Protein AF-A0A3L8AW48-F1 (afdb_monomer_lite)

Secondary structure (DSSP, 8-state):
-HHHHHHHHHHHHHHHHHHHHHHHHHHHHHHHHHHHHH-HHHHHTHHHHHHHHHHHHHHHHHHHHHHHHTTSS-HHHHHHHHHHHHHHHHHHHHHHHTT-SSTT-HHHHHHHHHHHHHH-TTS--HHHHHHHHHHHHHHTTSTT-HHHHHTTTTS--SHHHHHHHH-HHHHHHHTHHHHHHHHHHHHHTTSS-HHHHHHHHHHHHHTTTTHHHHTTS--

Sequence (219 aa):
MTEIRNDQSKEQDFNRLRAKDRQIQSDLMAVSEKVRARHPFLIKHRDAVGMTIFLVSLAGMALNGWLWLEGIIPAWVVIVLSAFWTSLLHELEHDLIHYMYFRKQPVWHNLMMAGVYIARPLTQNPWVRRHLHLHHHKVSGTETDLEERAITNGEKWDWRRFLMVGDSMFAFYLRAGKYFKEPRKLLAQGKVNRNDLKNLRIIAALSFFPLGTTIYAKR

Structure (mmCIF, N/CA/C/O backbone):
data_AF-A0A3L8AW48-F1
#
_entry.id   AF-A0A3L8AW48-F1
#
loop_
_atom_site.group_PDB
_atom_site.id
_atom_site.type_symbol
_atom_site.label_atom_id
_atom_site.label_alt_id
_atom_site.label_comp_id
_atom_site.label_asym_id
_atom_site.label_entity_id
_atom_site.label_seq_id
_atom_site.pdbx_PDB_ins_code
_atom_site.Cartn_x
_atom_site.Cartn_y
_atom_site.Cartn_z
_atom_site.occupancy
_atom_site.B_iso_or_equiv
_atom_site.auth_seq_id
_atom_site.auth_comp_id
_atom_site.auth_asym_id
_atom_site.auth_atom_id
_atom_site.pdbx_PDB_model_num
ATOM 1 N N . MET A 1 1 ? 36.805 -12.722 -33.052 1.00 56.19 1 MET A N 1
ATOM 2 C CA . MET A 1 1 ? 35.680 -13.443 -33.700 1.00 56.19 1 MET A CA 1
ATOM 3 C C . MET A 1 1 ? 34.782 -14.161 -32.683 1.00 56.19 1 MET A C 1
ATOM 5 O O . MET A 1 1 ? 33.572 -14.144 -32.850 1.00 56.19 1 MET A O 1
ATOM 9 N N . THR A 1 2 ? 35.335 -14.719 -31.598 1.00 61.34 2 THR A N 1
ATOM 10 C CA . THR A 1 2 ? 34.582 -15.395 -30.518 1.00 61.34 2 THR A CA 1
ATOM 11 C C . THR A 1 2 ? 33.755 -14.447 -29.632 1.00 61.34 2 THR A C 1
ATOM 13 O O . THR A 1 2 ? 32.627 -14.784 -29.290 1.00 61.34 2 THR A O 1
ATOM 16 N N . GLU A 1 3 ? 34.255 -13.246 -29.310 1.00 60.91 3 GLU A N 1
ATOM 17 C CA . GLU A 1 3 ? 33.514 -12.255 -28.498 1.00 60.91 3 GLU A CA 1
ATOM 18 C C . GLU A 1 3 ? 32.284 -11.682 -29.213 1.00 60.91 3 GLU A C 1
ATOM 20 O O . GLU A 1 3 ? 31.210 -11.636 -28.626 1.00 60.91 3 GLU A O 1
ATOM 25 N N . ILE A 1 4 ? 32.401 -11.344 -30.502 1.00 63.28 4 ILE A N 1
ATOM 26 C CA . ILE A 1 4 ? 31.284 -10.823 -31.314 1.00 63.28 4 ILE A CA 1
ATOM 27 C C . ILE A 1 4 ? 30.160 -11.865 -31.431 1.00 63.28 4 ILE A C 1
ATOM 29 O O . ILE A 1 4 ? 28.982 -11.535 -31.327 1.00 63.28 4 ILE A O 1
ATOM 33 N N . ARG A 1 5 ? 30.514 -13.149 -31.582 1.00 61.31 5 ARG A N 1
ATOM 34 C CA . ARG A 1 5 ? 29.542 -14.254 -31.644 1.00 61.31 5 ARG A CA 1
ATOM 35 C C . ARG A 1 5 ? 28.847 -14.496 -30.295 1.00 61.31 5 ARG A C 1
ATOM 37 O O . ARG A 1 5 ? 27.683 -14.882 -30.271 1.00 61.31 5 ARG A O 1
ATOM 44 N N . ASN A 1 6 ? 29.546 -14.254 -29.185 1.00 67.81 6 ASN A N 1
ATOM 45 C CA . ASN A 1 6 ? 29.001 -14.347 -27.828 1.00 67.81 6 ASN A CA 1
ATOM 46 C C . ASN A 1 6 ? 28.031 -13.189 -27.528 1.00 67.81 6 ASN A C 1
ATOM 48 O O . ASN A 1 6 ? 26.983 -13.404 -26.927 1.00 67.81 6 ASN A O 1
ATOM 52 N N . ASP A 1 7 ? 28.342 -11.980 -27.997 1.00 70.44 7 ASP A N 1
ATOM 53 C CA . ASP A 1 7 ? 27.488 -10.801 -27.813 1.00 70.44 7 ASP A CA 1
ATOM 54 C C . ASP A 1 7 ? 26.187 -10.902 -28.629 1.00 70.44 7 ASP A C 1
ATOM 56 O O . ASP A 1 7 ? 25.092 -10.744 -28.091 1.00 70.44 7 ASP A O 1
ATOM 60 N N . GLN A 1 8 ? 26.285 -11.341 -29.889 1.00 73.69 8 GLN A N 1
ATOM 61 C CA . GLN A 1 8 ? 25.116 -11.616 -30.733 1.00 73.69 8 GLN A CA 1
ATOM 62 C C . GLN A 1 8 ? 24.215 -12.722 -30.160 1.00 73.69 8 GLN A C 1
ATOM 64 O O . GLN A 1 8 ? 22.992 -12.614 -30.224 1.00 73.69 8 GLN A O 1
ATOM 69 N N . SER A 1 9 ? 24.795 -13.770 -29.559 1.00 80.25 9 SER A N 1
ATOM 70 C CA . SER A 1 9 ? 24.026 -14.828 -28.886 1.00 80.25 9 SER A CA 1
ATOM 71 C C . SER A 1 9 ? 23.265 -14.294 -27.668 1.00 80.25 9 SER A C 1
ATOM 73 O O . SER A 1 9 ? 22.091 -14.613 -27.490 1.00 80.25 9 SER A O 1
ATOM 75 N N . LYS A 1 10 ? 23.905 -13.453 -26.844 1.00 85.12 10 LYS A N 1
ATOM 76 C CA . LYS A 1 10 ? 23.271 -12.839 -25.665 1.00 85.12 10 LYS A CA 1
ATOM 77 C C . LYS A 1 10 ? 22.153 -11.876 -26.049 1.00 85.12 10 LYS A C 1
ATOM 79 O O . LYS A 1 10 ? 21.107 -11.868 -25.403 1.00 85.12 10 LYS A O 1
ATOM 84 N N . GLU A 1 11 ? 22.349 -11.087 -27.101 1.00 87.69 11 GLU A N 1
ATOM 85 C CA . GLU A 1 11 ? 21.328 -10.174 -27.612 1.00 87.69 11 GLU A CA 1
ATOM 86 C C . GLU A 1 11 ? 20.105 -10.935 -28.148 1.00 87.69 11 GLU A C 1
ATOM 88 O O . GLU A 1 11 ? 18.959 -10.583 -27.849 1.00 87.69 11 GLU A O 1
ATOM 93 N N . GLN A 1 12 ? 20.332 -12.023 -28.889 1.00 88.56 12 GLN A N 1
ATOM 94 C CA . GLN A 1 12 ? 19.266 -12.900 -29.374 1.00 88.56 12 GLN A CA 1
ATOM 95 C C . GLN A 1 12 ? 18.488 -13.543 -28.221 1.00 88.56 12 GLN A C 1
ATOM 97 O O . GLN A 1 12 ? 17.254 -13.517 -28.223 1.00 88.56 12 GLN A O 1
ATOM 102 N N . ASP A 1 13 ? 19.187 -14.057 -27.206 1.00 91.12 13 ASP A N 1
ATOM 103 C CA . ASP A 1 13 ? 18.561 -14.621 -26.009 1.00 91.12 13 ASP A CA 1
ATOM 104 C C . ASP A 1 13 ? 17.735 -13.575 -25.246 1.00 91.12 13 ASP A C 1
ATOM 106 O O . ASP A 1 13 ? 16.591 -13.844 -24.869 1.00 91.12 13 ASP A O 1
ATOM 110 N N . PHE A 1 14 ? 18.263 -12.361 -25.068 1.00 88.62 14 PHE A N 1
ATOM 111 C CA . PHE A 1 14 ? 17.550 -11.257 -24.424 1.00 88.62 14 PHE A CA 1
ATOM 112 C C . PHE A 1 14 ? 16.276 -10.866 -25.184 1.00 88.62 14 PHE A C 1
ATOM 114 O O . PHE A 1 14 ? 15.208 -10.699 -24.589 1.00 88.62 14 PHE A O 1
ATOM 121 N N . ASN A 1 15 ? 16.357 -10.757 -26.511 1.00 92.44 15 ASN A N 1
ATOM 122 C CA . ASN A 1 15 ? 15.202 -10.436 -27.344 1.00 92.44 15 ASN A CA 1
ATOM 123 C C . ASN A 1 15 ? 14.150 -11.553 -27.320 1.00 92.44 15 ASN A C 1
ATOM 125 O O . ASN A 1 15 ? 12.954 -11.254 -27.253 1.00 92.44 15 ASN A O 1
ATOM 129 N N . ARG A 1 16 ? 14.574 -12.825 -27.287 1.00 94.31 16 ARG A N 1
ATOM 130 C CA . ARG A 1 16 ? 13.679 -13.978 -27.106 1.00 94.31 16 ARG A CA 1
ATOM 131 C C . ARG A 1 16 ? 12.950 -13.920 -25.763 1.00 94.31 16 ARG A C 1
ATOM 133 O O . ARG A 1 16 ? 11.735 -14.106 -25.732 1.00 94.31 16 ARG A O 1
ATOM 140 N N . LEU A 1 17 ? 13.661 -13.640 -24.669 1.00 92.62 17 LEU A N 1
ATOM 141 C CA . LEU A 1 17 ? 13.060 -13.501 -23.336 1.00 92.62 17 LEU A CA 1
ATOM 142 C C . LEU A 1 17 ? 12.048 -12.348 -23.299 1.00 92.62 17 LEU A C 1
ATOM 144 O O . LEU A 1 17 ? 10.903 -12.563 -22.916 1.00 92.62 17 LEU A O 1
ATOM 148 N N . ARG A 1 18 ? 12.399 -11.167 -23.827 1.00 90.56 18 ARG A N 1
ATOM 149 C CA . ARG A 1 18 ? 11.455 -10.038 -23.926 1.00 90.56 18 ARG A CA 1
ATOM 150 C C . ARG A 1 18 ? 10.232 -10.334 -24.792 1.00 90.56 18 ARG A C 1
ATOM 152 O O . ARG A 1 18 ? 9.155 -9.795 -24.542 1.00 90.56 18 ARG A O 1
ATOM 159 N N . ALA A 1 19 ? 10.380 -11.117 -25.858 1.00 93.38 19 ALA A N 1
ATOM 160 C CA . ALA A 1 19 ? 9.241 -11.540 -26.671 1.00 93.38 19 ALA A CA 1
ATOM 161 C C . ALA A 1 19 ? 8.311 -12.462 -25.870 1.00 93.38 19 ALA A C 1
ATOM 163 O O . ALA A 1 19 ? 7.098 -12.256 -25.876 1.00 93.38 19 ALA A O 1
ATOM 164 N N . LYS A 1 20 ? 8.883 -13.412 -25.122 1.00 94.88 20 LYS A N 1
ATOM 165 C CA . LYS A 1 20 ? 8.135 -14.300 -24.229 1.00 94.88 20 LYS A CA 1
ATOM 166 C C . LYS A 1 20 ? 7.396 -13.526 -23.132 1.00 94.88 20 LYS A C 1
ATOM 168 O O . LYS A 1 20 ? 6.211 -13.769 -22.934 1.00 94.88 20 LYS A O 1
ATOM 173 N N . ASP A 1 21 ? 8.047 -12.566 -22.480 1.00 91.81 21 ASP A N 1
ATOM 174 C CA . ASP A 1 21 ? 7.417 -11.745 -21.438 1.00 91.81 21 ASP A CA 1
ATOM 175 C C . ASP A 1 21 ? 6.225 -10.951 -21.983 1.00 91.81 21 ASP A C 1
ATOM 177 O O . ASP A 1 21 ? 5.160 -10.918 -21.369 1.00 91.81 21 ASP A O 1
ATOM 181 N N . ARG A 1 22 ? 6.368 -10.360 -23.177 1.00 92.50 22 ARG A N 1
ATOM 182 C CA . ARG A 1 22 ? 5.267 -9.653 -23.850 1.00 92.50 22 ARG A CA 1
ATOM 183 C C . ARG A 1 22 ? 4.100 -10.578 -24.179 1.00 92.50 22 ARG A C 1
ATOM 185 O O . ARG A 1 22 ? 2.953 -10.174 -24.003 1.00 92.50 22 ARG A O 1
ATOM 192 N N . GLN A 1 23 ? 4.384 -11.804 -24.616 1.00 95.69 23 GLN A N 1
ATOM 193 C CA . GLN A 1 23 ? 3.342 -12.798 -24.860 1.00 95.69 23 GLN A CA 1
ATOM 194 C C . GLN A 1 23 ? 2.583 -13.123 -23.567 1.00 95.69 23 GLN A C 1
ATOM 196 O O . GLN A 1 23 ? 1.360 -13.032 -23.545 1.00 95.69 23 GLN A O 1
ATOM 201 N N . ILE A 1 24 ? 3.301 -13.393 -22.472 1.00 94.62 24 ILE A N 1
ATOM 202 C CA . ILE A 1 24 ? 2.699 -13.678 -21.159 1.00 94.62 24 ILE A CA 1
ATOM 203 C C . ILE A 1 24 ? 1.827 -12.509 -20.689 1.00 94.62 24 ILE A C 1
ATOM 205 O O . ILE A 1 24 ? 0.701 -12.721 -20.241 1.00 94.62 24 ILE A O 1
ATOM 209 N N . GLN A 1 25 ? 2.313 -11.270 -20.810 1.00 92.31 25 GLN A N 1
ATOM 210 C CA . GLN A 1 25 ? 1.531 -10.081 -20.464 1.00 92.31 25 GLN A CA 1
ATOM 211 C C . GLN A 1 25 ? 0.256 -9.974 -21.306 1.00 92.31 25 GLN A C 1
ATOM 213 O O . GLN A 1 25 ? -0.808 -9.677 -20.763 1.00 92.31 25 GLN A O 1
ATOM 218 N N . SER A 1 26 ? 0.341 -10.236 -22.614 1.00 95.75 26 SER A N 1
ATOM 219 C CA . SER A 1 26 ? -0.829 -10.209 -23.496 1.00 95.75 26 SER A CA 1
ATOM 220 C C . SER A 1 26 ? -1.853 -11.275 -23.116 1.00 95.75 26 SER A C 1
ATOM 222 O O . SER A 1 26 ? -3.049 -10.988 -23.050 1.00 95.75 26 SER A O 1
ATOM 224 N N . ASP A 1 27 ? -1.394 -12.493 -22.833 1.00 96.50 27 ASP A N 1
ATOM 225 C CA . ASP A 1 27 ? -2.266 -13.602 -22.449 1.00 96.50 27 ASP A CA 1
ATOM 226 C C . ASP A 1 27 ? -2.951 -13.312 -21.109 1.00 96.50 27 ASP A C 1
ATOM 228 O O . ASP A 1 27 ? -4.161 -13.507 -20.962 1.00 96.50 27 ASP A O 1
ATOM 232 N N . LEU A 1 28 ? -2.206 -12.754 -20.149 1.00 94.94 28 LEU A N 1
ATOM 233 C CA . LEU A 1 28 ? -2.738 -12.344 -18.853 1.00 94.94 28 LEU A CA 1
ATOM 234 C C . LEU A 1 28 ? -3.802 -11.248 -18.997 1.00 94.94 28 LEU A C 1
ATOM 236 O O . LEU A 1 28 ? -4.855 -11.325 -18.361 1.00 94.94 28 LEU A O 1
ATOM 240 N N . MET A 1 29 ? -3.570 -10.256 -19.861 1.00 95.00 29 MET A N 1
ATOM 241 C CA . MET A 1 29 ? -4.559 -9.216 -20.151 1.00 95.00 29 MET A CA 1
ATOM 242 C C . MET A 1 29 ? -5.813 -9.799 -20.802 1.00 95.00 29 MET A C 1
ATOM 244 O O . MET A 1 29 ? -6.920 -9.451 -20.396 1.00 95.00 29 MET A O 1
ATOM 248 N N . ALA A 1 30 ? -5.671 -10.740 -21.739 1.00 96.62 30 ALA A N 1
ATOM 249 C CA . ALA A 1 30 ? -6.813 -11.404 -22.362 1.00 96.62 30 ALA A CA 1
ATOM 250 C C . ALA A 1 30 ? -7.651 -12.197 -21.343 1.00 96.62 30 ALA A C 1
ATOM 252 O O . ALA A 1 30 ? -8.883 -12.169 -21.391 1.00 96.62 30 ALA A O 1
ATOM 253 N N . VAL A 1 31 ? -7.008 -12.886 -20.393 1.00 96.25 31 VAL A N 1
ATOM 254 C CA . VAL A 1 31 ? -7.704 -13.558 -19.283 1.00 96.25 31 VAL A CA 1
ATOM 255 C C . VAL A 1 31 ? -8.388 -12.538 -18.373 1.00 96.25 31 VAL A C 1
ATOM 257 O O . VAL A 1 31 ? -9.555 -12.720 -18.025 1.00 96.25 31 VAL A O 1
ATOM 260 N N . SER A 1 32 ? -7.704 -11.444 -18.033 1.00 93.75 32 SER A N 1
ATOM 261 C CA . SER A 1 32 ? -8.260 -10.368 -17.212 1.00 93.75 32 SER A CA 1
ATOM 262 C C . SER A 1 32 ? -9.525 -9.776 -17.841 1.00 93.75 32 SER A C 1
ATOM 264 O O . SER A 1 32 ? -10.557 -9.693 -17.178 1.00 93.75 32 SER A O 1
ATOM 266 N N . GLU A 1 33 ? -9.498 -9.463 -19.138 1.00 94.94 33 GLU A N 1
ATOM 267 C CA . GLU A 1 33 ? -10.663 -8.951 -19.868 1.00 94.94 33 GLU A CA 1
ATOM 268 C C . GLU A 1 33 ? -11.820 -9.955 -19.905 1.00 94.94 33 GLU A C 1
ATOM 270 O O . GLU A 1 33 ? -12.970 -9.576 -19.687 1.00 94.94 33 GLU A O 1
ATOM 275 N N . LYS A 1 34 ? -11.539 -11.255 -20.077 1.00 96.44 34 LYS A N 1
ATOM 276 C CA . LYS A 1 34 ? -12.575 -12.300 -19.993 1.00 96.44 34 LYS A CA 1
ATOM 277 C C . LYS A 1 34 ? -13.255 -12.327 -18.623 1.00 96.44 34 LYS A C 1
ATOM 279 O O . LYS A 1 34 ? -14.471 -12.492 -18.556 1.00 96.44 34 LYS A O 1
ATOM 284 N N . VAL A 1 35 ? -12.499 -12.165 -17.536 1.00 95.62 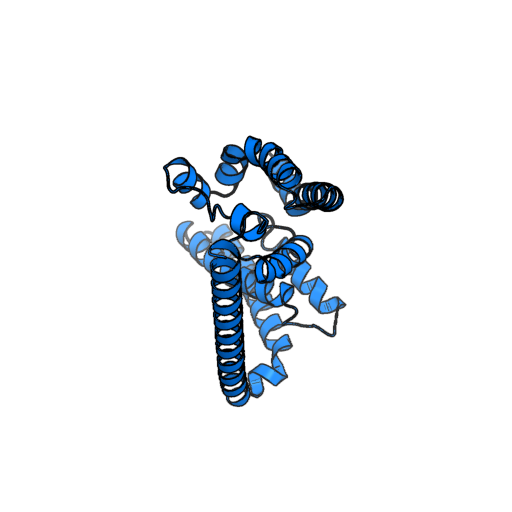35 VAL A N 1
ATOM 285 C CA . VAL A 1 35 ? -13.065 -12.094 -16.178 1.00 95.62 35 VAL A CA 1
ATOM 286 C C . VAL A 1 35 ? -13.898 -10.822 -16.012 1.00 95.62 35 VAL A C 1
ATOM 288 O O . VAL A 1 35 ? -15.034 -10.895 -15.549 1.00 95.62 35 VAL A O 1
ATOM 291 N N . ARG A 1 36 ? -13.392 -9.665 -16.455 1.00 94.19 36 ARG A N 1
ATOM 292 C CA . ARG A 1 36 ? -14.129 -8.389 -16.397 1.00 94.19 36 ARG A CA 1
ATOM 293 C C . ARG A 1 36 ? -15.448 -8.454 -17.167 1.00 94.19 36 ARG A C 1
ATOM 295 O O . ARG A 1 36 ? -16.469 -8.000 -16.655 1.00 94.19 36 ARG A O 1
ATOM 302 N N . ALA A 1 37 ? -15.449 -9.084 -18.341 1.00 95.62 37 ALA A N 1
ATOM 303 C CA . ALA A 1 37 ? -16.642 -9.276 -19.161 1.00 95.62 37 ALA A CA 1
ATOM 304 C C . ALA A 1 37 ? -17.715 -10.144 -18.477 1.00 95.62 37 ALA A C 1
ATOM 306 O O . ALA A 1 37 ? -18.904 -9.927 -18.698 1.00 95.62 37 ALA A O 1
ATOM 307 N N . ARG A 1 38 ? -17.321 -11.093 -17.614 1.00 97.00 38 ARG A N 1
ATOM 308 C CA . ARG A 1 38 ? -18.256 -11.920 -16.826 1.00 97.00 38 ARG A CA 1
ATOM 309 C C . ARG A 1 38 ? -18.876 -11.179 -15.640 1.00 97.00 38 ARG A C 1
ATOM 311 O O . ARG A 1 38 ? -19.913 -11.606 -15.143 1.00 97.00 38 ARG A O 1
ATOM 318 N N . HIS A 1 39 ? -18.277 -10.073 -15.197 1.00 95.69 39 HIS A N 1
ATOM 319 C CA . HIS A 1 39 ? -18.734 -9.306 -14.034 1.00 95.69 39 HIS A CA 1
ATOM 320 C C . HIS A 1 39 ? -19.010 -7.829 -14.374 1.00 95.69 39 HIS A C 1
ATOM 322 O O . HIS A 1 39 ? -18.458 -6.931 -13.730 1.00 95.69 39 HIS A O 1
ATOM 328 N N . PRO A 1 40 ? -19.899 -7.533 -15.345 1.00 94.69 40 PRO A N 1
ATOM 329 C CA . PRO A 1 40 ? -20.135 -6.167 -15.816 1.00 94.69 40 PRO A CA 1
ATOM 330 C C . PRO A 1 40 ? -20.648 -5.235 -14.710 1.00 94.69 40 PRO A C 1
ATOM 332 O O . PRO A 1 40 ? -20.325 -4.048 -14.705 1.00 94.69 40 PRO A O 1
ATOM 335 N N . PHE A 1 41 ? -21.392 -5.772 -13.736 1.00 95.69 41 PHE A N 1
ATOM 336 C CA . PHE A 1 41 ? -21.840 -5.028 -12.559 1.00 95.69 41 PHE A CA 1
ATOM 337 C C . PHE A 1 41 ? -20.662 -4.464 -11.747 1.00 95.69 41 PHE A C 1
ATOM 339 O O . PHE A 1 41 ? -20.643 -3.270 -11.452 1.00 95.69 41 PHE A O 1
ATOM 346 N N . LEU A 1 42 ? -19.651 -5.289 -11.447 1.00 92.88 42 LEU A N 1
ATOM 347 C CA . LEU A 1 42 ? -18.476 -4.863 -10.678 1.00 92.88 42 LEU A CA 1
ATOM 348 C C . LEU A 1 42 ? -17.665 -3.807 -11.429 1.00 92.88 42 LEU A C 1
ATOM 350 O O . LEU A 1 42 ? -17.186 -2.855 -10.824 1.00 92.88 42 LEU A O 1
ATOM 354 N N . ILE A 1 43 ? -17.547 -3.934 -12.753 1.00 93.06 43 ILE A N 1
ATOM 355 C CA . ILE A 1 43 ? -16.828 -2.953 -13.575 1.00 93.06 43 ILE A CA 1
ATOM 356 C C . ILE A 1 43 ? -17.573 -1.620 -13.622 1.00 93.06 43 ILE A C 1
ATOM 358 O O . ILE A 1 43 ? -16.956 -0.566 -13.469 1.00 93.06 43 ILE A O 1
ATOM 362 N N . LYS A 1 44 ? -18.901 -1.659 -13.778 1.00 94.25 44 LYS A N 1
ATOM 363 C CA . LYS A 1 44 ? -19.748 -0.462 -13.804 1.00 94.25 44 LYS A CA 1
ATOM 364 C C . LYS A 1 44 ? -19.756 0.275 -12.462 1.00 94.25 44 LYS A C 1
ATOM 366 O O . LYS A 1 44 ? -19.754 1.502 -12.448 1.00 94.25 44 LYS A O 1
ATOM 371 N N . HIS A 1 45 ? -19.754 -0.459 -11.351 1.00 95.44 45 HIS A N 1
ATOM 372 C CA . HIS A 1 45 ? -19.873 0.093 -9.998 1.00 95.44 45 HIS A CA 1
ATOM 373 C C . HIS A 1 45 ? -18.566 0.043 -9.196 1.00 95.44 45 HIS A C 1
ATOM 375 O O . HIS A 1 45 ? -18.597 0.147 -7.973 1.00 95.44 45 HIS A O 1
ATOM 381 N N . ARG A 1 46 ? -17.414 -0.073 -9.867 1.00 94.44 46 ARG A N 1
ATOM 382 C CA . ARG A 1 46 ? -16.098 -0.251 -9.234 1.00 94.44 46 ARG A CA 1
ATOM 383 C C . ARG A 1 46 ? -15.811 0.774 -8.135 1.00 94.44 46 ARG A C 1
ATOM 385 O O . ARG A 1 46 ? -15.443 0.395 -7.031 1.00 94.44 46 ARG A O 1
ATOM 392 N N . ASP A 1 47 ? -16.033 2.056 -8.416 1.00 96.44 47 ASP A N 1
ATOM 393 C CA . ASP A 1 47 ? -15.801 3.143 -7.453 1.00 96.44 47 ASP A CA 1
ATOM 394 C C . ASP A 1 47 ? -16.732 3.047 -6.232 1.00 96.44 47 ASP A C 1
ATOM 396 O O . ASP A 1 47 ? -16.300 3.264 -5.101 1.00 96.44 47 ASP A O 1
ATOM 400 N N . ALA A 1 48 ? -17.992 2.649 -6.436 1.00 96.19 48 ALA A N 1
ATOM 401 C CA . ALA A 1 48 ? -18.950 2.453 -5.349 1.00 96.19 48 ALA A CA 1
ATOM 402 C C . ALA A 1 48 ? -18.588 1.240 -4.477 1.00 96.19 48 ALA A C 1
ATOM 404 O O . ALA A 1 48 ? -18.696 1.314 -3.254 1.00 96.19 48 ALA A O 1
ATOM 405 N N . VAL A 1 49 ? -18.113 0.148 -5.084 1.00 95.94 49 VAL A N 1
ATOM 406 C CA . VAL A 1 49 ? -17.619 -1.030 -4.352 1.00 95.94 49 VAL A CA 1
ATOM 407 C C . VAL A 1 49 ? -16.396 -0.654 -3.513 1.00 95.94 49 VAL A C 1
ATOM 409 O O . VAL A 1 49 ? -16.384 -0.928 -2.315 1.00 95.94 49 VAL A O 1
ATOM 412 N N . GLY A 1 50 ? -15.419 0.048 -4.099 1.00 96.19 50 GLY A N 1
ATOM 413 C CA . GLY A 1 50 ? -14.236 0.525 -3.378 1.00 96.19 50 GLY A CA 1
ATOM 414 C C . GLY A 1 50 ? -14.588 1.446 -2.205 1.00 96.19 50 GLY A C 1
ATOM 415 O O . GLY A 1 50 ? -14.086 1.259 -1.099 1.00 96.19 50 GLY A O 1
ATOM 416 N N . MET A 1 51 ? -15.511 2.394 -2.407 1.00 97.75 51 MET A N 1
ATOM 417 C CA . MET A 1 51 ? -16.005 3.267 -1.333 1.00 97.75 51 MET A CA 1
ATOM 418 C C . MET A 1 51 ? -16.760 2.487 -0.246 1.00 97.75 51 MET A C 1
ATOM 420 O O . MET A 1 51 ? -16.628 2.789 0.937 1.00 97.75 51 MET A O 1
ATOM 424 N N . THR A 1 52 ? -17.525 1.462 -0.618 1.00 97.69 52 THR A N 1
ATOM 425 C CA . THR A 1 52 ? -18.247 0.625 0.351 1.00 97.69 52 THR A CA 1
ATOM 426 C C . THR A 1 52 ? -17.270 -0.150 1.230 1.00 97.69 52 THR A C 1
ATOM 428 O O . THR A 1 52 ? -17.384 -0.095 2.452 1.00 97.69 52 THR A O 1
ATOM 431 N N . ILE A 1 53 ? -16.270 -0.811 0.633 1.00 97.69 53 ILE A N 1
ATOM 432 C CA . ILE A 1 53 ? -15.220 -1.530 1.375 1.00 97.69 53 ILE A CA 1
ATOM 433 C C . ILE A 1 53 ? -14.487 -0.570 2.314 1.00 97.69 53 ILE A C 1
ATOM 435 O O . ILE A 1 53 ? -14.261 -0.902 3.477 1.00 97.69 53 ILE A O 1
ATOM 439 N N . PHE A 1 54 ? -14.167 0.633 1.836 1.00 98.19 54 PHE A N 1
ATOM 440 C CA . PHE A 1 54 ? -13.534 1.679 2.631 1.00 98.19 54 PHE A CA 1
ATOM 441 C C . PHE A 1 54 ? -14.358 2.059 3.868 1.00 98.19 54 PHE A C 1
ATOM 443 O O . PHE A 1 54 ? -13.865 1.956 4.990 1.00 98.19 54 PHE A O 1
ATOM 450 N N . LEU A 1 55 ? -15.620 2.454 3.678 1.00 98.31 55 LEU A N 1
ATOM 451 C CA . LEU A 1 55 ? -16.489 2.906 4.767 1.00 98.31 55 LEU A CA 1
ATOM 452 C C . LEU A 1 55 ? -16.795 1.785 5.764 1.00 98.31 55 LEU A C 1
ATOM 454 O O . LEU A 1 55 ? -16.731 2.013 6.970 1.00 98.31 55 LEU A O 1
ATOM 458 N N . VAL A 1 56 ? -17.072 0.573 5.274 1.00 98.38 56 VAL A N 1
ATOM 459 C CA . VAL A 1 56 ? -17.299 -0.602 6.128 1.00 98.38 56 VAL A CA 1
ATOM 460 C C . VAL A 1 56 ? -16.048 -0.930 6.936 1.00 98.38 56 VAL A C 1
ATOM 462 O O . VAL A 1 56 ? -16.161 -1.215 8.124 1.00 98.38 56 VAL A O 1
ATOM 465 N N . SER A 1 57 ? -14.858 -0.828 6.339 1.00 98.12 57 SER A N 1
ATOM 466 C CA . SER A 1 57 ? -13.605 -1.081 7.058 1.00 98.12 57 SER A CA 1
ATOM 467 C C . SER A 1 57 ? -13.354 -0.047 8.153 1.00 98.12 57 SER A C 1
ATOM 469 O O . SER A 1 57 ? -12.996 -0.420 9.267 1.00 98.12 57 SER A O 1
ATOM 471 N N . LEU A 1 58 ? -13.597 1.241 7.884 1.00 97.88 58 LEU A N 1
ATOM 472 C CA . LEU A 1 58 ? -13.471 2.291 8.901 1.00 97.88 58 LEU A CA 1
ATOM 473 C C . LEU A 1 58 ? -14.485 2.126 10.037 1.00 97.88 58 LEU A C 1
ATOM 475 O O . LEU A 1 58 ? -14.115 2.216 11.208 1.00 97.88 58 LEU A O 1
ATOM 479 N N . ALA A 1 59 ? -15.748 1.851 9.704 1.00 98.12 59 ALA A N 1
ATOM 480 C CA . ALA A 1 59 ? -16.786 1.586 10.695 1.00 98.12 59 ALA A CA 1
ATOM 481 C C . ALA A 1 59 ? -16.447 0.345 11.532 1.00 98.12 59 ALA A C 1
ATOM 483 O O . ALA A 1 59 ? -16.561 0.374 12.754 1.00 98.12 59 ALA A O 1
ATOM 484 N N . GLY A 1 60 ? -15.958 -0.715 10.884 1.00 97.75 60 GLY A N 1
ATOM 485 C CA . GLY A 1 60 ? -15.492 -1.935 11.528 1.00 97.75 60 GLY A CA 1
ATOM 486 C C . GLY A 1 60 ? -14.335 -1.693 12.496 1.00 97.75 60 GLY A C 1
ATOM 487 O O . GLY A 1 60 ? -14.367 -2.207 13.610 1.00 97.75 60 GLY A O 1
ATOM 488 N N . MET A 1 61 ? -13.352 -0.864 12.127 1.00 96.56 61 MET A N 1
ATOM 489 C CA . MET A 1 61 ? -12.257 -0.471 13.026 1.00 96.56 61 MET A CA 1
ATOM 490 C C . MET A 1 61 ? -12.751 0.330 14.231 1.00 96.56 61 MET A C 1
ATOM 492 O O . MET A 1 61 ? -12.352 0.034 15.357 1.00 96.56 61 MET A O 1
ATOM 496 N N . ALA A 1 62 ? -13.621 1.319 14.010 1.00 97.00 62 ALA A N 1
ATOM 497 C CA . ALA A 1 62 ? -14.171 2.144 15.084 1.00 97.00 62 ALA A CA 1
ATOM 498 C C . ALA A 1 62 ? -15.003 1.304 16.064 1.00 97.00 62 ALA A C 1
ATOM 500 O O . ALA A 1 62 ? -14.799 1.385 17.275 1.00 97.00 62 ALA A O 1
ATOM 501 N N . LEU A 1 63 ? -15.878 0.443 15.535 1.00 98.00 63 LEU A N 1
ATOM 502 C CA . LEU A 1 63 ? -16.675 -0.492 16.322 1.00 98.00 63 LEU A CA 1
ATOM 503 C C . LEU A 1 63 ? -15.780 -1.451 17.112 1.00 98.00 63 LEU A C 1
ATOM 505 O O . LEU A 1 63 ? -15.994 -1.643 18.302 1.00 98.00 63 LEU A O 1
ATOM 509 N N . ASN A 1 64 ? -14.754 -2.019 16.474 1.00 97.50 64 ASN A N 1
ATOM 510 C CA . ASN A 1 64 ? -13.815 -2.931 17.121 1.00 97.50 64 ASN A CA 1
ATOM 511 C C . ASN A 1 64 ? -13.087 -2.270 18.305 1.00 97.50 64 ASN A C 1
ATOM 513 O O . ASN A 1 64 ? -12.984 -2.861 19.377 1.00 97.50 64 ASN A O 1
ATOM 517 N N . GLY A 1 65 ? -12.629 -1.024 18.134 1.00 96.19 65 GLY A N 1
ATOM 518 C CA . GLY A 1 65 ? -12.018 -0.246 19.212 1.00 96.19 65 GLY A CA 1
ATOM 519 C C . GLY A 1 65 ? -12.995 0.053 20.350 1.00 96.19 65 GLY A C 1
ATOM 520 O O . GLY A 1 65 ? -12.649 -0.129 21.514 1.00 96.19 65 GLY A O 1
ATOM 521 N N . TRP A 1 66 ? -14.227 0.449 20.023 1.00 98.06 66 TRP A N 1
ATOM 522 C CA . TRP A 1 66 ? -15.263 0.715 21.022 1.00 98.06 66 TRP A CA 1
ATOM 523 C C . TRP A 1 66 ? -15.632 -0.536 21.831 1.00 98.06 66 TRP A C 1
ATOM 525 O O . TRP A 1 66 ? -15.613 -0.487 23.057 1.00 98.06 66 TRP A O 1
ATOM 535 N N . LEU A 1 67 ? -15.861 -1.680 21.176 1.00 98.19 67 LEU A N 1
ATOM 536 C CA . LEU A 1 67 ? -16.170 -2.947 21.855 1.00 98.19 67 LEU A CA 1
ATOM 537 C C . LEU A 1 67 ? -15.068 -3.379 22.832 1.00 98.19 67 LEU A C 1
ATOM 539 O O . LEU A 1 67 ? -15.359 -3.972 23.870 1.00 98.19 67 LEU A O 1
ATOM 543 N N . TRP A 1 68 ? -13.803 -3.106 22.503 1.00 97.88 68 TRP A N 1
ATOM 544 C CA . TRP A 1 68 ? -12.686 -3.387 23.401 1.00 97.88 68 TRP A CA 1
ATOM 545 C C . TRP A 1 68 ? -12.652 -2.435 24.602 1.00 97.88 68 TRP A C 1
ATOM 547 O O . TRP A 1 68 ? -12.425 -2.889 25.721 1.00 97.88 68 TRP A O 1
ATOM 557 N N . LEU A 1 69 ? -12.920 -1.140 24.393 1.00 97.56 69 LEU A N 1
ATOM 558 C CA . LEU A 1 69 ? -12.982 -0.148 25.474 1.00 97.56 69 LEU A CA 1
ATOM 559 C C . LEU A 1 69 ? -14.115 -0.432 26.471 1.00 97.56 69 LEU A C 1
ATOM 561 O O . LEU A 1 69 ? -13.917 -0.260 27.669 1.00 97.56 69 LEU A O 1
ATOM 565 N N . GLU A 1 70 ? -15.260 -0.925 25.994 1.00 98.06 70 GLU A N 1
ATOM 566 C CA . GLU A 1 70 ? -16.382 -1.371 26.839 1.00 98.06 70 GLU A CA 1
ATOM 567 C C . GLU A 1 70 ? -16.124 -2.731 27.521 1.00 98.06 70 GLU A C 1
ATOM 569 O O . GLU A 1 70 ? -16.966 -3.237 28.260 1.00 98.06 70 GLU A O 1
ATOM 574 N N . GLY A 1 71 ? -14.979 -3.374 27.258 1.00 97.12 71 GLY A N 1
ATOM 575 C CA . GLY A 1 71 ? -14.635 -4.680 27.822 1.00 97.12 71 GLY A CA 1
ATOM 576 C C . GLY A 1 71 ? -15.463 -5.851 27.277 1.00 97.12 71 GLY A C 1
ATOM 577 O O . GLY A 1 71 ? -15.414 -6.942 27.843 1.00 97.12 71 GLY A O 1
ATOM 578 N N . ILE A 1 72 ? -16.205 -5.654 26.180 1.00 98.12 72 ILE A N 1
ATOM 579 C CA . ILE A 1 72 ? -17.070 -6.678 25.569 1.00 98.12 72 ILE A CA 1
ATOM 580 C C . ILE A 1 72 ? -16.231 -7.763 24.885 1.00 98.12 72 ILE A C 1
ATOM 582 O O . ILE A 1 72 ? -16.579 -8.943 24.933 1.00 98.12 72 ILE A O 1
ATOM 586 N N . ILE A 1 73 ? -15.122 -7.374 24.246 1.00 98.06 73 ILE A N 1
ATOM 587 C CA . ILE A 1 73 ? -14.204 -8.305 23.578 1.00 98.06 73 ILE A CA 1
ATOM 588 C C . ILE A 1 73 ? -12.818 -8.306 24.240 1.00 98.06 73 ILE A C 1
ATOM 590 O O . ILE A 1 73 ? -12.308 -7.249 24.618 1.00 98.06 73 ILE A O 1
ATOM 594 N N . PRO A 1 74 ? -12.156 -9.473 24.352 1.00 97.69 74 PRO A N 1
ATOM 595 C CA . PRO A 1 74 ? -10.813 -9.558 24.913 1.00 97.69 74 PRO A CA 1
ATOM 596 C C . PRO A 1 74 ? -9.750 -9.038 23.933 1.00 97.69 74 PRO A C 1
ATOM 598 O O . PRO A 1 74 ? -9.958 -8.970 22.719 1.00 97.69 74 PRO A O 1
ATOM 601 N N . ALA A 1 75 ? -8.558 -8.744 24.462 1.00 96.75 75 ALA A N 1
ATOM 602 C CA . ALA A 1 75 ? -7.446 -8.152 23.712 1.00 96.75 75 ALA A CA 1
ATOM 603 C C . ALA A 1 75 ? -7.059 -8.927 22.432 1.00 96.75 75 ALA A C 1
ATOM 605 O O . ALA A 1 75 ? -6.739 -8.330 21.408 1.00 96.75 75 ALA A O 1
ATOM 606 N N . TRP A 1 76 ? -7.106 -10.261 22.444 1.00 97.25 76 TRP A N 1
ATOM 607 C CA . TRP A 1 76 ? -6.740 -11.047 21.262 1.00 97.25 76 TRP A CA 1
ATOM 608 C C . TRP A 1 76 ? -7.765 -10.914 20.121 1.00 97.25 76 TRP A C 1
ATOM 610 O O . TRP A 1 76 ? -7.373 -10.894 18.955 1.00 97.25 76 TRP A O 1
ATOM 620 N N . VAL A 1 77 ? -9.059 -10.754 20.435 1.00 97.75 77 VAL A N 1
ATOM 621 C CA . VAL A 1 77 ? -10.116 -10.563 19.424 1.00 97.75 77 VAL A CA 1
ATOM 622 C C . VAL A 1 77 ? -9.954 -9.207 18.751 1.00 97.75 77 VAL A C 1
ATOM 624 O O . VAL A 1 77 ? -9.952 -9.137 17.522 1.00 97.75 77 VAL A O 1
ATOM 627 N N . VAL A 1 78 ? -9.749 -8.138 19.533 1.00 97.62 78 VAL A N 1
ATOM 628 C CA . VAL A 1 78 ? -9.559 -6.795 18.963 1.00 97.62 78 VAL A CA 1
ATOM 629 C C . VAL A 1 78 ? -8.321 -6.742 18.068 1.00 97.62 78 VAL A C 1
ATOM 631 O O . VAL A 1 78 ? -8.367 -6.088 17.026 1.00 97.62 78 VAL A O 1
ATOM 634 N N . ILE A 1 79 ? -7.248 -7.472 18.403 1.00 95.75 79 ILE A N 1
ATOM 635 C CA . ILE A 1 79 ? -6.038 -7.570 17.572 1.00 95.75 79 ILE A CA 1
ATOM 636 C C . ILE A 1 79 ? -6.353 -8.242 16.231 1.00 95.75 79 ILE A C 1
ATOM 638 O O . ILE A 1 79 ? -6.040 -7.677 15.183 1.00 95.75 79 ILE A O 1
ATOM 642 N N . VAL A 1 80 ? -7.003 -9.411 16.241 1.00 97.62 80 VAL A N 1
ATOM 643 C CA . VAL A 1 80 ? -7.340 -10.154 15.012 1.00 97.62 80 VAL A CA 1
ATOM 644 C C . VAL A 1 80 ? -8.281 -9.346 14.116 1.00 97.62 80 VAL A C 1
ATOM 646 O O . VAL A 1 80 ? -8.034 -9.221 12.916 1.00 97.62 80 VAL A O 1
ATOM 649 N N . LEU A 1 81 ? -9.322 -8.739 14.689 1.00 97.81 81 LEU A N 1
ATOM 650 C CA . LEU A 1 81 ? -10.258 -7.905 13.935 1.00 97.81 81 LEU A CA 1
ATOM 651 C C . LEU A 1 81 ? -9.585 -6.638 13.394 1.00 97.81 81 LEU A C 1
ATOM 653 O O . LEU A 1 81 ? -9.821 -6.260 12.248 1.00 97.81 81 LEU A O 1
ATOM 657 N N . SER A 1 82 ? -8.689 -6.012 14.162 1.00 95.50 82 SER A N 1
ATOM 658 C CA . SER A 1 82 ? -7.918 -4.858 13.681 1.00 95.50 82 SER A CA 1
ATOM 659 C C . SER A 1 82 ? -7.025 -5.242 12.507 1.00 95.50 82 SER A C 1
ATOM 661 O O . SER A 1 82 ? -6.967 -4.499 11.527 1.00 95.50 82 SER A O 1
ATOM 663 N N . ALA A 1 83 ? -6.366 -6.404 12.569 1.00 95.12 83 ALA A N 1
ATOM 664 C CA . ALA A 1 83 ? -5.554 -6.916 11.470 1.00 95.12 83 ALA A CA 1
ATOM 665 C C . ALA A 1 83 ? -6.400 -7.156 10.211 1.00 95.12 83 ALA A C 1
ATOM 667 O O . ALA A 1 83 ? -6.006 -6.734 9.124 1.00 95.12 83 ALA A O 1
ATOM 668 N N . PHE A 1 84 ? -7.591 -7.746 10.360 1.00 97.75 84 PHE A N 1
ATOM 669 C CA . PHE A 1 84 ? -8.530 -7.950 9.259 1.00 97.75 84 PHE A CA 1
ATOM 670 C C . PHE A 1 84 ? -8.927 -6.629 8.586 1.00 97.75 84 PHE A C 1
ATOM 672 O O . PHE A 1 84 ? -8.690 -6.462 7.389 1.00 97.75 84 PHE A O 1
ATOM 679 N N . TRP A 1 85 ? -9.446 -5.651 9.335 1.00 97.62 85 TRP A N 1
ATOM 680 C CA . TRP A 1 85 ? -9.852 -4.366 8.753 1.00 97.62 85 TRP A CA 1
ATOM 681 C C . TRP A 1 85 ? -8.680 -3.605 8.127 1.00 97.62 85 TRP A C 1
ATOM 683 O O . TRP A 1 85 ? -8.793 -3.047 7.036 1.00 97.62 85 TRP A O 1
ATOM 693 N N . THR A 1 86 ? -7.522 -3.641 8.787 1.00 94.88 86 THR A N 1
ATOM 694 C CA . THR A 1 86 ? -6.290 -3.033 8.279 1.00 94.88 86 THR A CA 1
ATOM 695 C C . THR A 1 86 ? -5.839 -3.684 6.970 1.00 94.88 86 THR A C 1
ATOM 697 O O . THR A 1 86 ? -5.345 -2.977 6.093 1.00 94.88 86 THR A O 1
ATOM 700 N N . SER A 1 87 ? -6.027 -4.999 6.804 1.00 95.69 87 SER A N 1
ATOM 701 C CA . SER A 1 87 ? -5.692 -5.709 5.562 1.00 95.69 87 SER A CA 1
ATOM 702 C C . SER A 1 87 ? -6.573 -5.281 4.385 1.00 95.69 87 SER A C 1
ATOM 704 O O . SER A 1 87 ? -6.059 -5.070 3.289 1.00 95.69 87 SER A O 1
ATOM 706 N N . LEU A 1 88 ? -7.869 -5.036 4.617 1.00 97.62 88 LEU A N 1
ATOM 707 C CA . LEU A 1 88 ? -8.767 -4.513 3.582 1.00 97.62 88 LEU A CA 1
ATOM 708 C C . LEU A 1 88 ? -8.356 -3.102 3.154 1.00 97.62 88 LEU A C 1
ATOM 710 O O . LEU A 1 88 ? -8.291 -2.806 1.963 1.00 97.62 88 LEU A O 1
ATOM 714 N N . LEU A 1 89 ? -8.021 -2.236 4.115 1.00 96.81 89 LEU A N 1
ATOM 715 C CA . LEU A 1 89 ? -7.520 -0.892 3.817 1.00 96.81 89 LEU A CA 1
ATOM 716 C C . LEU A 1 89 ? -6.145 -0.913 3.134 1.00 96.81 89 LEU A C 1
ATOM 718 O O . LEU A 1 89 ? -5.846 -0.011 2.356 1.00 96.81 89 LEU A O 1
ATOM 722 N N . HIS A 1 90 ? -5.308 -1.916 3.415 1.00 95.00 90 HIS A N 1
ATOM 723 C CA . HIS A 1 90 ? -4.024 -2.110 2.741 1.00 95.00 90 HIS A CA 1
ATOM 724 C C . HIS A 1 90 ? -4.208 -2.441 1.259 1.00 95.00 90 HIS A C 1
ATOM 726 O O . HIS A 1 90 ? -3.581 -1.803 0.414 1.00 95.00 90 HIS A O 1
ATOM 732 N N . GLU A 1 91 ? -5.089 -3.390 0.950 1.00 96.00 91 GLU A N 1
ATOM 733 C CA . GLU A 1 91 ? -5.417 -3.744 -0.433 1.00 96.00 91 GLU A CA 1
ATOM 734 C C . GLU A 1 91 ? -6.072 -2.565 -1.163 1.00 96.00 91 GLU A C 1
ATOM 736 O O . GLU A 1 91 ? -5.712 -2.225 -2.288 1.00 96.00 91 GLU A O 1
ATOM 741 N N . LEU A 1 92 ? -6.969 -1.847 -0.483 1.00 96.44 92 LEU A N 1
ATOM 742 C CA . LEU A 1 92 ? -7.604 -0.663 -1.048 1.00 96.44 92 LEU A CA 1
ATOM 743 C C . LEU A 1 92 ? -6.593 0.460 -1.339 1.00 96.44 92 LEU A C 1
ATOM 745 O O . LEU A 1 92 ? -6.704 1.148 -2.353 1.00 96.44 92 LEU A O 1
ATOM 749 N N . GLU A 1 93 ? -5.595 0.662 -0.475 1.00 96.12 93 GLU A N 1
ATOM 750 C CA . GLU A 1 93 ? -4.497 1.591 -0.749 1.00 96.12 93 GLU A CA 1
ATOM 751 C C . GLU A 1 93 ? -3.707 1.158 -1.990 1.00 96.12 93 GLU A C 1
ATOM 753 O O . GLU A 1 93 ? -3.426 2.007 -2.838 1.00 96.12 93 GLU A O 1
ATOM 758 N N . HIS A 1 94 ? -3.402 -0.138 -2.132 1.00 95.25 94 HIS A N 1
ATOM 759 C CA . HIS A 1 94 ? -2.760 -0.696 -3.329 1.00 95.25 94 HIS A CA 1
ATOM 760 C C . HIS A 1 94 ? -3.553 -0.395 -4.608 1.00 95.25 94 HIS A C 1
ATOM 762 O O . HIS A 1 94 ? -3.004 0.101 -5.597 1.00 95.25 94 HIS A O 1
ATOM 768 N N . ASP A 1 95 ? -4.863 -0.600 -4.572 1.00 95.69 95 ASP A N 1
ATOM 769 C CA . ASP A 1 95 ? -5.748 -0.264 -5.682 1.00 95.69 95 ASP A CA 1
ATOM 770 C C . ASP A 1 95 ? -5.753 1.248 -5.985 1.00 95.69 95 ASP A C 1
ATOM 772 O O . ASP A 1 95 ? -5.742 1.675 -7.148 1.00 95.69 95 ASP A O 1
ATOM 776 N N . LEU A 1 96 ? -5.748 2.095 -4.950 1.00 95.81 96 LEU A N 1
ATOM 777 C CA . LEU A 1 96 ? -5.728 3.553 -5.092 1.00 95.81 96 LEU A CA 1
ATOM 778 C C . LEU A 1 96 ? -4.409 4.056 -5.686 1.00 95.81 96 LEU A C 1
ATOM 780 O O . LEU A 1 96 ? -4.432 4.903 -6.582 1.00 95.81 96 LEU A O 1
ATOM 784 N N . ILE A 1 97 ? -3.256 3.543 -5.255 1.00 94.31 97 ILE A N 1
ATOM 785 C CA . ILE A 1 97 ? -1.965 3.930 -5.847 1.00 94.31 97 ILE A CA 1
ATOM 786 C C . ILE A 1 97 ? -1.842 3.476 -7.312 1.00 94.31 97 ILE A C 1
ATOM 788 O O . ILE A 1 97 ? -1.149 4.126 -8.097 1.00 94.31 97 ILE A O 1
ATOM 792 N N . HIS A 1 98 ? -2.601 2.455 -7.714 1.00 94.31 98 HIS A N 1
ATOM 793 C CA . HIS A 1 98 ? -2.782 2.039 -9.106 1.00 94.31 98 HIS A CA 1
ATOM 794 C C . HIS A 1 98 ? -3.882 2.780 -9.878 1.00 94.31 98 HIS A C 1
ATOM 796 O O . HIS A 1 98 ? -4.147 2.451 -11.036 1.00 94.31 98 HIS A O 1
ATOM 802 N N . TYR A 1 99 ? -4.513 3.799 -9.290 1.00 92.62 99 TYR A N 1
ATOM 803 C CA . TYR A 1 99 ? -5.628 4.531 -9.900 1.00 92.62 99 TYR A CA 1
ATOM 804 C C . TYR A 1 99 ? -6.817 3.637 -10.299 1.00 92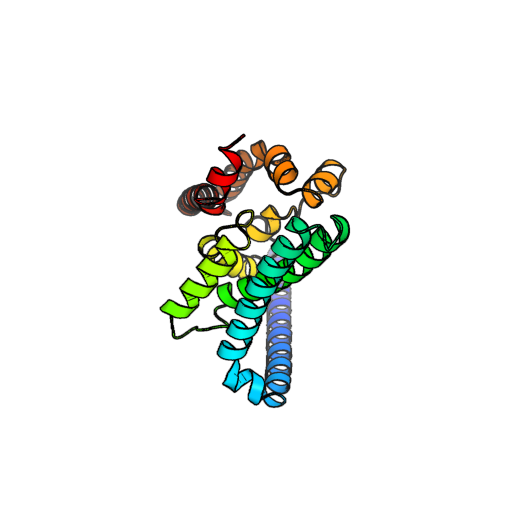.62 99 TYR A C 1
ATOM 806 O O . TYR A 1 99 ? -7.504 3.913 -11.291 1.00 92.62 99 TYR A O 1
ATOM 814 N N . MET A 1 100 ? -7.097 2.576 -9.537 1.00 93.50 100 MET A N 1
ATOM 815 C CA . MET A 1 100 ? -8.276 1.747 -9.788 1.00 93.50 100 MET A CA 1
ATOM 816 C C . MET A 1 100 ? -9.569 2.476 -9.406 1.00 93.50 100 MET A C 1
ATOM 818 O O . MET A 1 100 ? -10.501 2.498 -10.209 1.00 93.50 100 MET A O 1
ATOM 822 N N . TYR A 1 101 ? -9.622 3.151 -8.258 1.00 95.31 101 TYR A N 1
ATOM 823 C CA . TYR A 1 101 ? -10.829 3.864 -7.818 1.00 95.31 101 TYR A CA 1
ATOM 824 C C . TYR A 1 101 ? -10.743 5.377 -8.035 1.00 95.31 101 TYR A C 1
ATOM 826 O O . TYR A 1 101 ? -9.689 5.991 -7.847 1.00 95.31 101 TYR A O 1
ATOM 834 N N . PHE A 1 102 ? -11.862 5.986 -8.433 1.00 94.88 102 PHE A N 1
ATOM 835 C CA . PHE A 1 102 ? -12.050 7.435 -8.591 1.00 94.88 102 PHE A CA 1
ATOM 836 C C . PHE A 1 102 ? -11.007 8.111 -9.499 1.00 94.88 102 PHE A C 1
ATOM 838 O O . PHE A 1 102 ? -10.695 9.291 -9.350 1.00 94.88 102 PHE A O 1
ATOM 845 N N . ARG A 1 103 ? -10.486 7.390 -10.503 1.00 91.25 103 ARG A N 1
ATOM 846 C CA . ARG A 1 103 ? -9.422 7.865 -11.415 1.00 91.25 103 ARG A CA 1
ATOM 847 C C . ARG A 1 103 ? -9.712 9.222 -12.068 1.00 91.25 103 ARG A C 1
ATOM 849 O O . ARG A 1 103 ? -8.791 9.990 -12.311 1.00 91.25 103 ARG A O 1
ATOM 856 N N . LYS A 1 104 ? -10.981 9.498 -12.391 1.00 92.50 104 LYS A N 1
ATOM 857 C CA . LYS A 1 104 ? -11.426 10.757 -13.021 1.00 92.50 104 LYS A CA 1
ATOM 858 C C . LYS A 1 104 ? -11.940 11.795 -12.013 1.00 92.50 104 LYS A C 1
ATOM 860 O O . LYS A 1 104 ? -12.335 12.880 -12.418 1.00 92.50 104 LYS A O 1
ATOM 865 N N . GLN A 1 105 ? -11.970 11.463 -10.724 1.00 94.25 105 GLN A N 1
ATOM 866 C CA . GLN A 1 105 ? -12.528 12.291 -9.657 1.00 94.25 105 GLN A CA 1
ATOM 867 C C . GLN A 1 105 ? -11.465 12.500 -8.563 1.00 94.25 105 GLN A C 1
ATOM 869 O O . GLN A 1 105 ? -11.476 11.816 -7.537 1.00 94.25 105 GLN A O 1
ATOM 874 N N . PRO A 1 106 ? -10.519 13.437 -8.767 1.00 90.69 106 PRO A N 1
ATOM 875 C CA . PRO A 1 106 ? -9.333 13.568 -7.918 1.00 90.69 106 PRO A CA 1
ATOM 876 C C . PRO A 1 106 ? -9.657 13.908 -6.459 1.00 90.69 106 PRO A C 1
ATOM 878 O O . PRO A 1 106 ? -8.894 13.535 -5.572 1.00 90.69 106 PRO A O 1
ATOM 881 N N . VAL A 1 107 ? -10.779 14.584 -6.194 1.00 94.88 107 VAL A N 1
ATOM 882 C CA . VAL A 1 107 ? -11.220 14.908 -4.829 1.00 94.88 107 VAL A CA 1
ATOM 883 C C . VAL A 1 107 ? -11.483 13.629 -4.034 1.00 94.88 107 VAL A C 1
ATOM 885 O O . VAL A 1 107 ? -10.837 13.396 -3.018 1.00 94.88 107 VAL A O 1
ATOM 888 N N . TRP A 1 108 ? -12.364 12.758 -4.535 1.00 95.81 108 TRP A N 1
ATOM 889 C CA . TRP A 1 108 ? -12.711 11.494 -3.879 1.00 95.81 108 TRP A CA 1
ATOM 890 C C . TRP A 1 108 ? -11.525 10.546 -3.774 1.00 95.81 108 TRP A C 1
ATOM 892 O O . TRP A 1 108 ? -11.314 9.912 -2.744 1.00 95.81 108 TRP A O 1
ATOM 902 N N . HIS A 1 109 ? -10.702 10.517 -4.816 1.00 94.00 109 HIS A N 1
ATOM 903 C CA . HIS A 1 109 ? -9.484 9.731 -4.825 1.00 94.00 109 HIS A CA 1
ATOM 904 C C . HIS A 1 109 ? -8.514 10.135 -3.700 1.00 94.00 109 HIS A C 1
ATOM 906 O O . HIS A 1 109 ? -8.031 9.282 -2.956 1.00 94.00 109 HIS A O 1
ATOM 912 N N . ASN A 1 110 ? -8.243 11.436 -3.548 1.00 92.75 110 ASN A N 1
ATOM 913 C CA . ASN A 1 110 ? -7.354 11.931 -2.496 1.00 92.75 110 ASN A CA 1
ATOM 914 C C . ASN A 1 110 ? -7.987 11.844 -1.103 1.00 92.75 110 ASN A C 1
ATOM 916 O O . ASN A 1 110 ? -7.264 11.633 -0.134 1.00 92.75 110 ASN A O 1
ATOM 920 N N . LEU A 1 111 ? -9.315 11.947 -0.996 1.00 96.19 111 LEU A N 1
ATOM 921 C CA . LEU A 1 111 ? -10.032 11.717 0.257 1.00 96.19 111 LEU A CA 1
ATOM 922 C C . LEU A 1 111 ? -9.836 10.279 0.735 1.00 96.19 111 LEU A C 1
ATOM 924 O O . LEU A 1 111 ? -9.453 10.070 1.883 1.00 96.19 111 LEU A O 1
ATOM 928 N N . MET A 1 112 ? -10.030 9.290 -0.142 1.00 96.44 112 MET A N 1
ATOM 929 C CA . MET A 1 112 ? -9.800 7.889 0.217 1.00 96.44 112 MET A CA 1
ATOM 930 C C . MET A 1 112 ? -8.332 7.630 0.566 1.00 96.44 112 MET A C 1
ATOM 932 O O . MET A 1 112 ? -8.062 6.970 1.563 1.00 96.44 112 MET A O 1
ATOM 936 N N . MET A 1 113 ? -7.388 8.207 -0.187 1.00 93.62 113 MET A N 1
ATOM 937 C CA . MET A 1 113 ? -5.951 8.148 0.125 1.00 93.62 113 MET A CA 1
ATOM 938 C C . MET A 1 113 ? -5.622 8.731 1.508 1.00 93.62 113 MET A C 1
ATOM 940 O O . MET A 1 113 ? -4.873 8.129 2.274 1.00 93.62 113 MET A O 1
ATOM 944 N N . ALA A 1 114 ? -6.197 9.883 1.859 1.00 93.31 114 ALA A N 1
ATOM 945 C CA . ALA A 1 114 ? -6.031 10.477 3.182 1.00 93.31 114 ALA A CA 1
ATOM 946 C C . ALA A 1 114 ? -6.660 9.603 4.272 1.00 93.31 114 ALA A C 1
ATOM 948 O O . ALA A 1 114 ? -6.063 9.396 5.325 1.00 93.31 114 ALA A O 1
ATOM 949 N N . GLY A 1 115 ? -7.842 9.054 4.003 1.00 94.38 115 GLY A N 1
ATOM 950 C CA . GLY A 1 115 ? -8.559 8.192 4.927 1.00 94.38 115 GLY A CA 1
ATOM 951 C C . GLY A 1 115 ? -7.815 6.899 5.253 1.00 94.38 115 GLY A C 1
ATOM 952 O O . GLY A 1 115 ? -7.671 6.574 6.430 1.00 94.38 115 GLY A O 1
ATOM 953 N N . VAL A 1 116 ? -7.276 6.197 4.246 1.00 94.38 116 VAL A N 1
ATOM 954 C CA . VAL A 1 116 ? -6.444 5.003 4.491 1.00 94.38 116 VAL A CA 1
ATOM 955 C C . VAL A 1 116 ? -5.175 5.359 5.265 1.00 94.38 116 VAL A C 1
ATOM 957 O O . VAL A 1 116 ? -4.778 4.598 6.144 1.00 94.38 116 VAL A O 1
ATOM 960 N N . TYR A 1 117 ? -4.583 6.534 5.011 1.00 91.62 117 TYR A N 1
ATOM 961 C CA . TYR A 1 117 ? -3.389 6.985 5.727 1.00 91.62 117 TYR A CA 1
ATOM 962 C C . TYR A 1 117 ? -3.670 7.283 7.203 1.00 91.62 117 TYR A C 1
ATOM 964 O O . TYR A 1 117 ? -2.922 6.844 8.073 1.00 91.62 117 TYR A O 1
ATOM 972 N N . ILE A 1 118 ? -4.773 7.976 7.500 1.00 90.50 118 ILE A N 1
ATOM 973 C CA . ILE A 1 118 ? -5.195 8.277 8.877 1.00 90.50 118 ILE A CA 1
ATOM 974 C C . ILE A 1 118 ? -5.536 6.993 9.635 1.00 90.50 118 ILE A C 1
ATOM 976 O O . ILE A 1 118 ? -5.151 6.848 10.792 1.00 90.50 118 ILE A O 1
ATOM 980 N N . ALA A 1 119 ? -6.225 6.051 8.989 1.00 90.94 119 ALA A N 1
ATOM 981 C CA . ALA A 1 119 ? -6.574 4.771 9.597 1.00 90.94 119 ALA A CA 1
ATOM 982 C C . ALA A 1 119 ? -5.351 3.865 9.825 1.00 90.94 119 ALA A C 1
ATOM 984 O O . ALA A 1 119 ? -5.396 2.961 10.657 1.00 90.94 119 ALA A O 1
ATOM 985 N N . ARG A 1 120 ? -4.248 4.101 9.101 1.00 89.44 120 ARG A N 1
ATOM 986 C CA . ARG A 1 120 ? -3.010 3.311 9.164 1.00 89.44 120 ARG A CA 1
ATOM 987 C C . ARG A 1 120 ? -1.783 4.221 9.329 1.00 89.44 120 ARG A C 1
ATOM 989 O O . ARG A 1 120 ? -0.892 4.217 8.476 1.00 89.44 120 ARG A O 1
ATOM 996 N N . PRO A 1 121 ? -1.669 4.967 10.441 1.00 75.50 121 PRO A N 1
ATOM 997 C CA . PRO A 1 121 ? -0.692 6.051 10.570 1.00 75.50 121 PRO A CA 1
ATOM 998 C C . PRO A 1 121 ? 0.764 5.570 10.703 1.00 75.50 121 PRO A C 1
ATOM 1000 O O . PRO A 1 121 ? 1.691 6.358 10.550 1.00 75.50 121 PRO A O 1
ATOM 1003 N N . LEU A 1 122 ? 0.978 4.273 10.959 1.00 75.44 122 LEU A N 1
ATOM 1004 C CA . LEU A 1 122 ? 2.303 3.638 11.018 1.00 75.44 122 LEU A CA 1
ATOM 1005 C C . LEU A 1 122 ? 2.810 3.160 9.648 1.00 75.44 122 LEU A C 1
ATOM 1007 O O . LEU A 1 122 ? 3.806 2.443 9.562 1.00 75.44 122 LEU A O 1
ATOM 1011 N N . THR A 1 123 ? 2.106 3.511 8.575 1.00 77.88 123 THR A N 1
ATOM 1012 C CA . THR A 1 123 ? 2.425 3.075 7.214 1.00 77.88 123 THR A CA 1
ATOM 1013 C C . THR A 1 123 ? 2.978 4.228 6.393 1.00 77.88 123 THR A C 1
ATOM 1015 O O . THR A 1 123 ? 2.923 5.387 6.804 1.00 77.88 123 THR A O 1
ATOM 1018 N N . GLN A 1 124 ? 3.591 3.904 5.254 1.00 81.94 124 GLN A N 1
ATOM 1019 C CA . GLN A 1 124 ? 4.185 4.928 4.408 1.00 81.94 124 GLN A CA 1
ATOM 1020 C C . GLN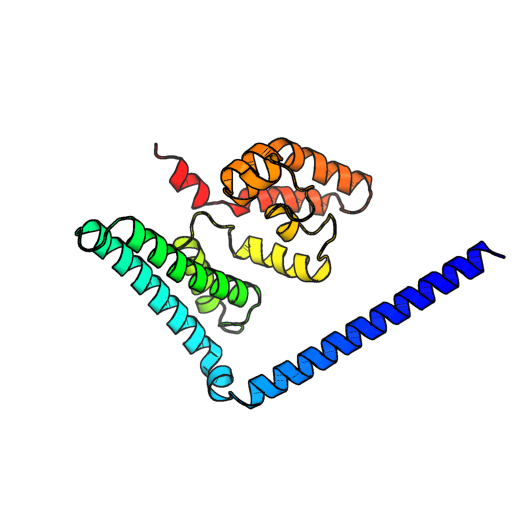 A 1 124 ? 3.106 5.863 3.859 1.00 81.94 124 GLN A C 1
ATOM 1022 O O . GLN A 1 124 ? 2.039 5.413 3.453 1.00 81.94 124 GLN A O 1
ATOM 1027 N N . ASN A 1 125 ? 3.419 7.155 3.787 1.00 87.75 125 ASN A N 1
ATOM 1028 C CA . ASN A 1 125 ? 2.594 8.151 3.120 1.00 87.75 125 ASN A CA 1
ATOM 1029 C C . ASN A 1 125 ? 2.180 7.630 1.725 1.00 87.75 125 ASN A C 1
ATOM 1031 O O . ASN A 1 125 ? 3.055 7.382 0.887 1.00 87.75 125 ASN A O 1
ATOM 1035 N N . PRO A 1 126 ? 0.877 7.481 1.435 1.00 89.81 126 PRO A N 1
ATOM 1036 C CA . PRO A 1 126 ? 0.446 6.729 0.263 1.00 89.81 126 PRO A CA 1
ATOM 1037 C C . PRO A 1 126 ? 0.729 7.467 -1.057 1.00 89.81 126 PRO A C 1
ATOM 1039 O O . PRO A 1 126 ? 0.872 6.835 -2.104 1.00 89.81 126 PRO A O 1
ATOM 1042 N N . TRP A 1 127 ? 0.886 8.797 -1.043 1.00 87.75 127 TRP A N 1
ATOM 1043 C CA . TRP A 1 127 ? 1.322 9.557 -2.223 1.00 87.75 127 TRP A CA 1
ATOM 1044 C C . TRP A 1 127 ? 2.794 9.303 -2.548 1.00 87.75 127 TRP A C 1
ATOM 1046 O O . TRP A 1 127 ? 3.147 9.119 -3.713 1.00 87.75 127 TRP A O 1
ATOM 1056 N N . VAL A 1 128 ? 3.645 9.228 -1.522 1.00 86.25 128 VAL A N 1
ATOM 1057 C CA . VAL A 1 128 ? 5.052 8.832 -1.678 1.00 86.25 128 VAL A CA 1
ATOM 1058 C C . VAL A 1 128 ? 5.133 7.377 -2.132 1.00 86.25 128 VAL A C 1
ATOM 1060 O O . VAL A 1 128 ? 5.801 7.069 -3.124 1.00 86.25 128 VAL A O 1
ATOM 1063 N N . ARG A 1 129 ? 4.389 6.493 -1.458 1.00 88.50 129 ARG A N 1
ATOM 1064 C CA . ARG A 1 129 ? 4.321 5.070 -1.783 1.00 88.50 129 ARG A CA 1
ATOM 1065 C C . ARG A 1 129 ? 3.870 4.838 -3.219 1.00 88.50 129 ARG A C 1
ATOM 1067 O O . ARG A 1 129 ? 4.448 4.004 -3.892 1.00 88.50 129 ARG A O 1
ATOM 1074 N N . ARG A 1 130 ? 2.928 5.622 -3.749 1.00 89.12 130 ARG A N 1
ATOM 1075 C CA . ARG A 1 130 ? 2.517 5.544 -5.161 1.00 89.12 130 ARG A CA 1
ATOM 1076 C C . ARG A 1 130 ? 3.670 5.710 -6.137 1.00 89.12 130 ARG A C 1
ATOM 1078 O O . ARG A 1 130 ? 3.762 4.966 -7.110 1.00 89.12 130 ARG A O 1
ATOM 1085 N N . HIS A 1 131 ? 4.527 6.700 -5.911 1.00 85.12 131 HIS A N 1
ATOM 1086 C CA . HIS A 1 131 ? 5.677 6.925 -6.781 1.00 85.12 131 HIS A CA 1
ATOM 1087 C C . HIS A 1 131 ? 6.669 5.765 -6.700 1.00 85.12 131 HIS A C 1
ATOM 1089 O O . HIS A 1 131 ? 7.156 5.315 -7.737 1.00 85.12 131 HIS A O 1
ATOM 1095 N N . LEU A 1 132 ? 6.908 5.249 -5.492 1.00 85.31 132 LEU A N 1
ATOM 1096 C CA . LEU A 1 132 ? 7.751 4.075 -5.274 1.00 85.31 132 LEU A CA 1
ATOM 1097 C C . LEU A 1 132 ? 7.161 2.817 -5.920 1.00 85.31 132 LEU A C 1
ATOM 1099 O O . LEU A 1 132 ? 7.877 2.113 -6.619 1.00 85.31 132 LEU A O 1
ATOM 1103 N N . HIS A 1 133 ? 5.858 2.598 -5.785 1.00 90.94 133 HIS A N 1
ATOM 1104 C CA . HIS A 1 133 ? 5.165 1.417 -6.287 1.00 90.94 133 HIS A CA 1
ATOM 1105 C C . HIS A 1 133 ? 5.127 1.351 -7.808 1.00 90.94 133 HIS A C 1
ATOM 1107 O O . HIS A 1 133 ? 5.457 0.340 -8.423 1.00 90.94 133 HIS A O 1
ATOM 1113 N N . LEU A 1 134 ? 4.818 2.469 -8.466 1.00 88.12 134 LEU A N 1
ATOM 1114 C CA . LEU A 1 134 ? 4.883 2.534 -9.927 1.00 88.12 134 LEU A CA 1
ATOM 1115 C C . LEU A 1 134 ? 6.318 2.388 -10.456 1.00 88.12 134 LEU A C 1
ATOM 1117 O O . LEU A 1 134 ? 6.505 1.996 -11.609 1.00 88.12 134 LEU A O 1
ATOM 1121 N N . HIS A 1 135 ? 7.328 2.718 -9.645 1.00 86.50 135 HIS A N 1
ATOM 1122 C CA . HIS A 1 135 ? 8.723 2.448 -9.972 1.00 86.50 135 HIS A CA 1
ATOM 1123 C C . HIS A 1 135 ? 9.071 0.967 -9.771 1.00 86.50 135 HIS A C 1
ATOM 1125 O O . HIS A 1 135 ? 9.660 0.380 -10.675 1.00 86.50 135 HIS A O 1
ATOM 1131 N N . HIS A 1 136 ? 8.635 0.354 -8.667 1.00 89.81 136 HIS A N 1
ATOM 1132 C CA . HIS A 1 136 ? 8.783 -1.073 -8.361 1.00 89.81 136 HIS A CA 1
ATOM 1133 C C . HIS A 1 136 ? 8.334 -1.954 -9.535 1.00 89.81 136 HIS A C 1
ATOM 1135 O O . HIS A 1 136 ? 9.109 -2.772 -10.017 1.00 89.81 136 HIS A O 1
ATOM 1141 N N . HIS A 1 137 ? 7.164 -1.691 -10.128 1.00 89.00 137 HIS A N 1
ATOM 1142 C CA . HIS A 1 137 ? 6.691 -2.434 -11.313 1.00 89.00 137 HIS A CA 1
ATOM 1143 C C . HIS A 1 137 ? 7.616 -2.355 -12.538 1.00 89.00 137 HIS A C 1
ATOM 1145 O O . HIS A 1 137 ? 7.542 -3.203 -13.423 1.00 89.00 137 HIS A O 1
ATOM 1151 N N . LYS A 1 138 ? 8.483 -1.339 -12.626 1.00 86.88 138 LYS A N 1
ATOM 1152 C CA . LYS A 1 138 ? 9.442 -1.175 -13.732 1.00 86.88 138 LYS A CA 1
ATOM 1153 C C . LYS A 1 138 ? 10.793 -1.816 -13.447 1.00 86.88 138 LYS A C 1
ATOM 1155 O O . LYS A 1 138 ? 11.463 -2.233 -14.386 1.00 86.88 138 LYS A O 1
ATOM 1160 N N . VAL A 1 139 ? 11.215 -1.832 -12.184 1.00 87.50 139 VAL A N 1
ATOM 1161 C CA . VAL A 1 139 ? 12.565 -2.251 -11.772 1.00 87.50 139 VAL A CA 1
ATOM 1162 C C . VAL A 1 139 ? 12.543 -3.397 -10.759 1.00 87.50 139 VAL A C 1
ATOM 1164 O O . VAL A 1 139 ? 13.497 -3.553 -9.999 1.00 87.50 139 VAL A O 1
ATOM 1167 N N . SER A 1 140 ? 11.469 -4.187 -10.750 1.00 87.69 140 SER A N 1
ATOM 1168 C CA . SER A 1 140 ? 11.236 -5.255 -9.775 1.00 87.69 140 SER A CA 1
ATOM 1169 C C . SER A 1 140 ? 12.435 -6.197 -9.640 1.00 87.69 140 SER A C 1
ATOM 1171 O O . SER A 1 140 ? 13.074 -6.553 -10.636 1.00 87.69 140 SER A O 1
ATOM 1173 N N . GLY A 1 141 ? 12.791 -6.561 -8.407 1.00 85.69 141 GLY A N 1
ATOM 1174 C CA . GLY A 1 141 ? 13.910 -7.455 -8.105 1.00 85.69 141 GLY A CA 1
ATOM 1175 C C . GLY A 1 141 ? 15.302 -6.826 -8.249 1.00 85.69 141 GLY A C 1
ATOM 1176 O O . GLY A 1 141 ? 16.307 -7.446 -7.884 1.00 85.69 141 GLY A O 1
ATOM 1177 N N . THR A 1 142 ? 15.412 -5.589 -8.743 1.00 89.12 142 THR A N 1
ATOM 1178 C CA . THR A 1 142 ? 16.706 -4.903 -8.885 1.00 89.12 142 THR A CA 1
ATOM 1179 C C . THR A 1 142 ? 17.158 -4.247 -7.575 1.00 89.12 142 THR A C 1
ATOM 1181 O O . THR A 1 142 ? 16.462 -4.239 -6.559 1.00 89.12 142 THR A O 1
ATOM 1184 N N . GLU A 1 143 ? 18.374 -3.698 -7.562 1.00 86.31 143 GLU A N 1
ATOM 1185 C CA . GLU A 1 143 ? 18.890 -2.943 -6.411 1.00 86.31 143 GLU A CA 1
ATOM 1186 C C . GLU A 1 143 ? 18.280 -1.536 -6.287 1.00 86.31 143 GLU A C 1
ATOM 1188 O O . GLU A 1 143 ? 18.369 -0.932 -5.222 1.00 86.31 143 GLU A O 1
ATOM 1193 N N . THR A 1 144 ? 17.672 -1.008 -7.354 1.00 86.31 144 THR A N 1
ATOM 1194 C CA . THR A 1 144 ? 17.011 0.310 -7.363 1.00 86.31 144 THR A CA 1
ATOM 1195 C C . THR A 1 144 ? 15.536 0.233 -6.975 1.00 86.31 144 THR A C 1
ATOM 1197 O O . THR A 1 144 ? 14.862 1.256 -6.893 1.00 86.31 144 THR A O 1
ATOM 1200 N N . ASP A 1 145 ? 15.033 -0.970 -6.712 1.00 89.56 145 ASP A N 1
ATOM 1201 C CA . ASP A 1 145 ? 13.675 -1.209 -6.252 1.00 89.56 145 ASP A CA 1
ATOM 1202 C C . ASP A 1 145 ? 13.506 -0.898 -4.761 1.00 89.56 145 ASP A C 1
ATOM 1204 O O . ASP A 1 145 ? 13.597 -1.757 -3.887 1.00 89.56 145 ASP A O 1
ATOM 1208 N N . LEU A 1 146 ? 13.289 0.373 -4.453 1.00 84.25 146 LEU A N 1
ATOM 1209 C CA . LEU A 1 146 ? 13.247 0.850 -3.074 1.00 84.25 146 LEU A CA 1
ATOM 1210 C C . LEU A 1 146 ? 12.072 0.294 -2.269 1.00 84.25 146 LEU A C 1
ATOM 1212 O O . LEU A 1 146 ? 12.208 0.144 -1.056 1.00 84.25 146 LEU A O 1
ATOM 1216 N N . GLU A 1 147 ? 10.936 0.011 -2.910 1.00 84.00 147 GLU A N 1
ATOM 1217 C CA . GLU A 1 147 ? 9.772 -0.546 -2.217 1.00 84.00 147 GLU A CA 1
ATOM 1218 C C . GLU A 1 147 ? 10.064 -1.978 -1.760 1.00 84.00 147 GLU A C 1
ATOM 1220 O O . GLU A 1 147 ? 9.871 -2.305 -0.587 1.00 84.00 147 GLU A O 1
ATOM 1225 N N . GLU A 1 148 ? 10.639 -2.800 -2.643 1.00 86.06 148 GLU A N 1
ATOM 1226 C CA . GLU A 1 148 ? 11.034 -4.168 -2.317 1.00 86.06 148 GLU A CA 1
ATOM 1227 C C . GLU A 1 148 ? 12.155 -4.192 -1.256 1.00 86.06 148 GLU A C 1
ATOM 1229 O O . GLU A 1 148 ? 12.083 -4.913 -0.254 1.00 86.06 148 GLU A O 1
ATOM 1234 N N . ARG A 1 149 ? 13.171 -3.330 -1.394 1.00 86.81 149 ARG A N 1
ATOM 1235 C CA . ARG A 1 149 ? 14.270 -3.238 -0.413 1.00 86.81 149 ARG A CA 1
ATOM 1236 C C . ARG A 1 149 ? 13.779 -2.763 0.958 1.00 86.81 149 ARG A C 1
ATOM 1238 O O . ARG A 1 149 ? 14.271 -3.243 1.986 1.00 86.81 149 ARG A O 1
ATOM 1245 N N . ALA A 1 150 ? 12.778 -1.879 1.008 1.00 81.56 150 ALA A N 1
ATOM 1246 C CA . ALA A 1 150 ? 12.197 -1.399 2.262 1.00 81.56 150 ALA A CA 1
ATOM 1247 C C . ALA A 1 150 ? 11.584 -2.539 3.093 1.00 81.56 150 ALA A C 1
ATOM 1249 O O . ALA A 1 150 ? 11.764 -2.552 4.313 1.00 81.56 150 ALA A O 1
ATOM 1250 N N . ILE A 1 151 ? 10.990 -3.554 2.458 1.00 85.25 151 ILE A N 1
ATOM 1251 C CA . ILE A 1 151 ? 10.423 -4.737 3.135 1.00 85.25 151 ILE A CA 1
ATOM 1252 C C . ILE A 1 151 ? 11.425 -5.886 3.338 1.00 85.25 151 ILE A C 1
ATOM 1254 O O . ILE A 1 151 ? 11.037 -7.019 3.599 1.00 85.25 151 ILE A O 1
ATOM 1258 N N . THR A 1 152 ? 12.731 -5.596 3.277 1.00 87.62 152 THR A N 1
ATOM 1259 C CA . THR A 1 152 ? 13.853 -6.543 3.480 1.00 87.62 152 THR A CA 1
ATOM 1260 C C . THR A 1 152 ? 14.083 -7.524 2.332 1.00 87.62 152 THR A C 1
ATOM 1262 O O . THR A 1 152 ? 14.952 -8.393 2.430 1.00 87.62 152 THR A O 1
ATOM 1265 N N . ASN A 1 153 ? 13.352 -7.412 1.227 1.00 88.06 153 ASN A N 1
ATOM 1266 C CA . ASN A 1 153 ? 13.578 -8.297 0.096 1.00 88.06 153 ASN A CA 1
ATOM 1267 C C . ASN A 1 153 ? 14.936 -8.001 -0.557 1.00 88.06 153 ASN A C 1
ATOM 1269 O O . ASN A 1 153 ? 15.414 -6.867 -0.611 1.00 88.06 153 ASN A O 1
ATOM 1273 N N . GLY A 1 154 ? 15.614 -9.073 -0.970 1.00 85.50 154 GLY A N 1
ATOM 1274 C CA . GLY A 1 154 ? 16.999 -9.034 -1.436 1.00 85.50 154 GLY A CA 1
ATOM 1275 C C . GLY A 1 154 ? 18.070 -8.969 -0.335 1.00 85.50 154 GLY A C 1
ATOM 1276 O O . GLY A 1 154 ? 19.257 -8.973 -0.662 1.00 85.50 154 GLY A O 1
ATOM 1277 N N . GLU A 1 155 ? 17.692 -8.954 0.948 1.00 87.62 155 GLU A N 1
ATOM 1278 C CA . GLU A 1 155 ? 18.612 -9.211 2.064 1.00 87.62 155 GLU A CA 1
ATOM 1279 C C . GLU A 1 155 ? 18.881 -10.715 2.217 1.00 87.62 155 GLU A C 1
ATOM 1281 O O . GLU A 1 155 ? 17.998 -11.550 1.992 1.00 87.62 155 GLU A O 1
ATOM 1286 N N . LYS A 1 156 ? 20.090 -11.088 2.652 1.00 90.44 156 LYS A N 1
ATOM 1287 C CA . LYS A 1 156 ? 20.383 -12.489 2.998 1.00 90.44 156 LYS A CA 1
ATOM 1288 C C . LYS A 1 156 ? 19.499 -12.927 4.170 1.00 90.44 156 LYS A C 1
ATOM 1290 O O . LYS A 1 156 ? 19.229 -12.134 5.068 1.00 90.44 156 LYS A O 1
ATOM 1295 N N . TRP A 1 157 ? 19.033 -14.175 4.150 1.00 92.75 157 TRP A N 1
ATOM 1296 C CA . TRP A 1 157 ? 18.259 -14.725 5.261 1.00 92.75 157 TRP A CA 1
ATOM 1297 C C . TRP A 1 157 ? 19.191 -15.035 6.436 1.00 92.75 157 TRP A C 1
ATOM 1299 O O . TRP A 1 157 ? 20.083 -15.872 6.320 1.00 92.75 157 TRP A O 1
ATOM 1309 N N . ASP A 1 158 ? 19.008 -14.322 7.542 1.00 93.38 158 ASP A N 1
ATOM 1310 C CA . ASP A 1 158 ? 19.725 -14.499 8.801 1.00 93.38 158 ASP A CA 1
ATOM 1311 C C . ASP A 1 158 ? 18.834 -14.061 9.978 1.00 93.38 158 ASP A C 1
ATOM 1313 O O . ASP A 1 158 ? 17.710 -13.583 9.795 1.00 93.38 158 ASP A O 1
ATOM 1317 N N . TRP A 1 159 ? 19.338 -14.200 11.207 1.00 92.81 159 TRP A N 1
ATOM 1318 C CA . TRP A 1 159 ? 18.607 -13.775 12.404 1.00 92.81 159 TRP A CA 1
ATOM 1319 C C . TRP A 1 159 ? 18.277 -12.283 12.415 1.00 92.81 159 TRP A C 1
ATOM 1321 O O . TRP A 1 159 ? 17.258 -11.887 12.976 1.00 92.81 159 TRP A O 1
ATOM 1331 N N . ARG A 1 160 ? 19.095 -11.444 11.766 1.00 90.88 160 ARG A N 1
ATOM 1332 C CA . ARG A 1 160 ? 18.799 -10.014 11.649 1.00 90.88 160 ARG A CA 1
ATOM 1333 C C . ARG A 1 160 ? 17.573 -9.823 10.771 1.00 90.88 160 ARG A C 1
ATOM 1335 O O . ARG A 1 160 ? 16.638 -9.161 11.203 1.00 90.88 160 ARG A O 1
ATOM 1342 N N . ARG A 1 161 ? 17.530 -10.437 9.585 1.00 91.94 161 ARG A N 1
ATOM 1343 C CA . ARG A 1 161 ? 16.375 -10.370 8.681 1.00 91.94 161 ARG A CA 1
ATOM 1344 C C . ARG A 1 161 ? 15.114 -10.936 9.317 1.00 91.94 161 ARG A C 1
ATOM 1346 O O . ARG A 1 161 ? 14.071 -10.313 9.171 1.00 91.94 161 ARG A O 1
ATOM 1353 N N . PHE A 1 162 ? 15.212 -12.028 10.071 1.00 92.06 162 PHE A N 1
ATOM 1354 C CA . PHE A 1 162 ? 14.077 -12.563 10.825 1.00 92.06 162 PHE A CA 1
ATOM 1355 C C . PHE A 1 162 ? 13.453 -11.509 11.758 1.00 92.06 162 PHE A C 1
ATOM 1357 O O . PHE A 1 162 ? 12.249 -11.269 11.690 1.00 92.06 162 PHE A O 1
ATOM 1364 N N . LEU A 1 163 ? 14.272 -10.807 12.553 1.00 91.38 163 LEU A N 1
ATOM 1365 C CA . LEU A 1 163 ? 13.795 -9.726 13.428 1.00 91.38 163 LEU A CA 1
ATOM 1366 C C . LEU A 1 163 ? 13.206 -8.549 12.639 1.00 91.38 163 LEU A C 1
ATOM 1368 O O . LEU A 1 163 ? 12.198 -7.979 13.043 1.00 91.38 163 LEU A O 1
ATOM 1372 N N . MET A 1 164 ? 13.811 -8.198 11.502 1.00 90.75 164 MET A N 1
ATOM 1373 C CA . MET A 1 164 ? 13.320 -7.114 10.646 1.00 90.75 164 MET A CA 1
ATOM 1374 C C . MET A 1 164 ? 11.976 -7.432 9.975 1.00 90.75 164 MET A C 1
ATOM 1376 O O . MET A 1 164 ? 11.185 -6.526 9.746 1.00 90.75 164 MET A O 1
ATOM 1380 N N . VAL A 1 165 ? 11.712 -8.695 9.631 1.00 89.75 165 VAL A N 1
ATOM 1381 C CA . VAL A 1 165 ? 10.421 -9.108 9.054 1.00 89.75 165 VAL A CA 1
ATOM 1382 C C . VAL A 1 165 ? 9.314 -9.065 10.108 1.00 89.75 165 VAL A C 1
ATOM 1384 O O . VAL A 1 165 ? 8.182 -8.716 9.785 1.00 89.75 165 VAL A O 1
ATOM 1387 N N . GLY A 1 166 ? 9.639 -9.398 11.360 1.00 85.44 166 GLY A N 1
ATOM 1388 C CA . GLY A 1 166 ? 8.679 -9.381 12.463 1.00 85.44 166 GLY A CA 1
ATOM 1389 C C . GLY A 1 166 ? 8.285 -7.979 12.932 1.00 85.44 166 GLY A C 1
ATOM 1390 O O . GLY A 1 166 ? 7.193 -7.815 13.468 1.00 85.44 166 GLY A O 1
ATOM 1391 N N . ASP A 1 167 ? 9.143 -6.974 12.735 1.00 84.69 167 ASP A N 1
ATOM 1392 C CA . ASP A 1 167 ? 8.901 -5.619 13.229 1.00 84.69 167 ASP A CA 1
ATOM 1393 C C . ASP A 1 167 ? 9.569 -4.540 12.357 1.00 84.69 167 ASP A C 1
ATOM 1395 O O . ASP A 1 167 ? 10.791 -4.497 12.166 1.00 84.69 167 ASP A O 1
ATOM 1399 N N . SER A 1 168 ? 8.750 -3.608 11.867 1.00 78.44 168 SER A N 1
ATOM 1400 C CA . SER A 1 168 ? 9.180 -2.516 10.989 1.00 78.44 168 SER A CA 1
ATOM 1401 C C . SER A 1 168 ? 10.146 -1.529 11.658 1.00 78.44 168 SER A C 1
ATOM 1403 O O . SER A 1 168 ? 10.970 -0.923 10.966 1.00 78.44 168 SER A O 1
ATOM 1405 N N . MET A 1 169 ? 10.080 -1.351 12.982 1.00 80.31 169 MET A N 1
ATOM 1406 C CA . MET A 1 169 ? 10.997 -0.473 13.716 1.00 80.31 169 MET A CA 1
ATOM 1407 C C . MET A 1 169 ? 12.362 -1.135 13.885 1.00 80.31 169 MET A C 1
ATOM 1409 O O . MET A 1 169 ? 13.379 -0.503 13.593 1.00 80.31 169 MET A O 1
ATOM 1413 N N . PHE A 1 170 ? 12.420 -2.423 14.235 1.00 83.62 170 PHE A N 1
ATOM 1414 C CA . PHE A 1 170 ? 13.668 -3.186 14.191 1.00 83.62 170 PHE A CA 1
ATOM 1415 C C . PHE A 1 170 ? 14.264 -3.175 12.784 1.00 83.62 170 PHE A C 1
ATOM 1417 O O . PHE A 1 170 ? 15.467 -2.949 12.635 1.00 83.62 170 PHE A O 1
ATOM 1424 N N . ALA A 1 171 ? 13.437 -3.304 11.744 1.00 85.75 171 ALA A N 1
ATOM 1425 C CA . ALA A 1 171 ? 13.869 -3.154 10.358 1.00 85.75 171 ALA A CA 1
ATOM 1426 C C . ALA A 1 171 ? 14.496 -1.786 10.065 1.00 85.75 171 ALA A C 1
ATOM 1428 O O . ALA A 1 171 ? 15.476 -1.703 9.320 1.00 85.75 171 ALA A O 1
ATOM 1429 N N . PHE A 1 172 ? 13.955 -0.709 10.633 1.00 82.50 172 PHE A N 1
ATOM 1430 C CA . PHE A 1 172 ? 14.520 0.628 10.499 1.00 82.50 172 PHE A CA 1
ATOM 1431 C C . PHE A 1 172 ? 15.865 0.757 11.230 1.00 82.50 172 PHE A C 1
ATOM 1433 O O . PHE A 1 172 ? 16.861 1.142 10.611 1.00 82.50 172 PHE A O 1
ATOM 1440 N N . TYR A 1 173 ? 15.930 0.373 12.508 1.00 85.12 173 TYR A N 1
ATOM 1441 C CA . TYR A 1 173 ? 17.138 0.514 13.327 1.00 85.12 173 TYR A CA 1
ATOM 1442 C C . TYR A 1 173 ? 18.295 -0.360 12.837 1.00 85.12 173 TYR A C 1
ATOM 1444 O O . TYR A 1 173 ? 19.414 0.130 12.668 1.00 85.12 173 TYR A O 1
ATOM 1452 N N . LEU A 1 174 ? 18.033 -1.633 12.530 1.00 87.88 174 LEU A N 1
ATOM 1453 C CA . LEU A 1 174 ? 19.062 -2.577 12.083 1.00 87.88 174 LEU A CA 1
ATOM 1454 C C . LEU A 1 174 ? 19.643 -2.218 10.703 1.00 87.88 174 LEU A C 1
ATOM 1456 O O . LEU A 1 174 ? 20.730 -2.687 10.354 1.00 87.88 174 LEU A O 1
ATOM 1460 N N . ARG A 1 175 ? 18.967 -1.353 9.930 1.00 87.31 175 ARG A N 1
ATOM 1461 C CA . ARG A 1 175 ? 19.403 -0.888 8.599 1.00 87.31 175 ARG A CA 1
ATOM 1462 C C . ARG A 1 175 ? 19.785 0.585 8.539 1.00 87.31 175 ARG A C 1
ATOM 1464 O O . ARG A 1 175 ? 20.149 1.050 7.460 1.00 87.31 175 ARG A O 1
ATOM 1471 N N . ALA A 1 176 ? 19.811 1.302 9.662 1.00 84.00 176 ALA A N 1
ATOM 1472 C CA . ALA A 1 176 ? 20.102 2.736 9.688 1.00 84.00 176 ALA A CA 1
ATOM 1473 C C . ALA A 1 176 ? 21.379 3.101 8.901 1.00 84.00 176 ALA A C 1
ATOM 1475 O O . ALA A 1 176 ? 21.374 4.004 8.068 1.00 84.00 176 ALA A O 1
ATOM 1476 N N . GLY A 1 177 ? 22.461 2.333 9.075 1.00 84.38 177 GLY A N 1
ATOM 1477 C CA . GLY A 1 177 ? 23.714 2.545 8.341 1.00 84.38 177 GLY A CA 1
ATOM 1478 C C . GLY A 1 177 ? 23.626 2.277 6.831 1.00 84.38 177 GLY A C 1
ATOM 1479 O O . GLY A 1 177 ? 24.347 2.908 6.052 1.00 84.38 177 GLY A O 1
ATOM 1480 N N . LYS A 1 178 ? 22.748 1.366 6.394 1.00 85.50 178 LYS A N 1
ATOM 1481 C CA . LYS A 1 178 ? 22.554 1.040 4.974 1.00 85.50 178 LYS A CA 1
ATOM 1482 C C . LYS A 1 178 ? 21.859 2.166 4.223 1.00 85.50 178 LYS A C 1
ATOM 1484 O O . LYS A 1 178 ? 22.302 2.484 3.123 1.00 85.50 178 LYS A O 1
ATOM 1489 N N . TYR A 1 179 ? 20.906 2.857 4.853 1.00 80.12 179 TYR A N 1
ATOM 1490 C CA . TYR A 1 179 ? 20.241 4.022 4.257 1.00 80.12 179 TYR A CA 1
ATOM 1491 C C . TYR A 1 179 ? 21.218 5.128 3.830 1.00 80.12 179 TYR A C 1
ATOM 1493 O O . TYR A 1 179 ? 20.938 5.876 2.897 1.00 80.12 179 TYR A O 1
ATOM 1501 N N . PHE A 1 180 ? 22.397 5.210 4.454 1.00 82.69 180 PHE A N 1
ATOM 1502 C CA . PHE A 1 180 ? 23.444 6.155 4.056 1.00 82.69 180 PHE A CA 1
ATOM 1503 C C . PHE A 1 180 ? 24.450 5.576 3.053 1.00 82.69 180 PHE A C 1
ATOM 1505 O O . PHE A 1 180 ? 24.940 6.304 2.185 1.00 82.69 180 PHE A O 1
ATOM 1512 N N . LYS A 1 181 ? 24.790 4.285 3.170 1.00 88.50 181 LYS A N 1
ATOM 1513 C CA . LYS A 1 181 ? 25.824 3.633 2.347 1.00 88.50 181 LYS A CA 1
ATOM 1514 C C . LYS A 1 181 ? 25.306 3.197 0.975 1.00 88.50 181 LYS A C 1
ATOM 1516 O O . LYS A 1 181 ? 26.007 3.387 -0.017 1.00 88.50 181 LYS A O 1
ATOM 1521 N N . GLU A 1 182 ? 24.102 2.637 0.901 1.00 87.31 182 GLU A N 1
ATOM 1522 C CA . GLU A 1 182 ? 23.551 2.067 -0.335 1.00 87.31 182 GLU A CA 1
ATOM 1523 C C . GLU A 1 182 ? 23.313 3.110 -1.431 1.00 87.31 182 GLU A C 1
ATOM 1525 O O . GLU A 1 182 ? 23.799 2.889 -2.539 1.00 87.31 182 GLU A O 1
ATOM 1530 N N . PRO A 1 183 ? 22.709 4.286 -1.164 1.00 86.50 183 PRO A N 1
ATOM 1531 C CA . PRO A 1 183 ? 22.535 5.294 -2.208 1.00 86.50 183 PRO A CA 1
ATOM 1532 C C . PRO A 1 183 ? 23.871 5.763 -2.801 1.00 86.50 183 PRO A C 1
ATOM 1534 O O . PRO A 1 183 ? 23.988 5.966 -4.007 1.00 86.50 183 PRO A O 1
ATOM 1537 N N . ARG A 1 184 ? 24.917 5.887 -1.968 1.00 87.75 184 ARG A N 1
ATOM 1538 C CA . ARG A 1 184 ? 26.272 6.241 -2.427 1.00 87.75 184 ARG A CA 1
ATOM 1539 C C . ARG A 1 184 ? 26.891 5.135 -3.279 1.00 87.75 184 ARG A C 1
ATOM 1541 O O . ARG A 1 184 ? 27.514 5.436 -4.292 1.00 87.75 184 ARG A O 1
ATOM 1548 N N . LYS A 1 185 ? 26.702 3.871 -2.887 1.00 90.50 185 LYS A N 1
ATOM 1549 C CA . LYS A 1 185 ? 27.139 2.703 -3.664 1.00 90.50 185 LYS A CA 1
ATOM 1550 C C . LYS A 1 185 ? 26.458 2.676 -5.036 1.00 90.50 185 LYS A C 1
ATOM 1552 O O . LYS A 1 185 ? 27.146 2.521 -6.038 1.00 90.50 185 LYS A O 1
ATOM 1557 N N . LEU A 1 186 ? 25.140 2.868 -5.088 1.00 88.69 186 LEU A N 1
ATOM 1558 C CA . LEU A 1 186 ? 24.382 2.893 -6.343 1.00 88.69 186 LEU A CA 1
ATOM 1559 C C . LEU A 1 186 ? 24.825 4.043 -7.255 1.00 88.69 186 LEU A C 1
ATOM 1561 O O . LEU A 1 186 ? 24.942 3.850 -8.464 1.00 88.69 186 LEU A O 1
ATOM 1565 N N . LEU A 1 187 ? 25.121 5.214 -6.678 1.00 90.00 187 LEU A N 1
ATOM 1566 C CA . LEU A 1 187 ? 25.650 6.360 -7.419 1.00 90.00 187 LEU A CA 1
ATOM 1567 C C . LEU A 1 187 ? 27.031 6.051 -8.012 1.00 90.00 187 LEU A C 1
ATOM 1569 O O . LEU A 1 187 ? 27.271 6.334 -9.180 1.00 90.00 187 LEU A O 1
ATOM 1573 N N . ALA A 1 188 ? 27.923 5.433 -7.232 1.00 91.88 188 ALA A N 1
ATOM 1574 C CA . ALA A 1 188 ? 29.249 5.026 -7.703 1.00 91.88 188 ALA A CA 1
ATOM 1575 C C . ALA A 1 188 ? 29.185 3.963 -8.815 1.00 91.88 188 ALA A C 1
ATOM 1577 O O . ALA A 1 188 ? 30.051 3.924 -9.680 1.00 91.88 188 ALA A O 1
ATOM 1578 N N . GLN A 1 189 ? 28.147 3.124 -8.812 1.00 90.88 189 GLN A N 1
ATOM 1579 C CA . GLN A 1 189 ? 27.887 2.127 -9.854 1.00 90.88 189 GLN A CA 1
ATOM 1580 C C . GLN A 1 189 ? 27.171 2.698 -11.089 1.00 90.88 189 GLN A C 1
ATOM 1582 O O . GLN A 1 189 ? 26.878 1.945 -12.013 1.00 90.88 189 GLN A O 1
ATOM 1587 N N . GLY A 1 190 ? 26.826 3.991 -11.097 1.00 88.44 190 GLY A N 1
ATOM 1588 C CA . GLY A 1 190 ? 26.058 4.611 -12.180 1.00 88.44 190 GLY A CA 1
ATOM 1589 C C . GLY A 1 190 ? 24.606 4.128 -12.286 1.00 88.44 190 GLY A C 1
ATOM 1590 O O . GLY A 1 190 ? 23.945 4.420 -13.277 1.00 88.44 190 GLY A O 1
ATOM 1591 N N . LYS A 1 191 ? 24.092 3.404 -11.280 1.00 85.81 191 LYS A N 1
ATOM 1592 C CA . LYS A 1 191 ? 22.712 2.884 -11.260 1.00 85.81 191 LYS A CA 1
ATOM 1593 C C . LYS A 1 191 ? 21.679 3.945 -10.878 1.00 85.81 191 LYS A C 1
ATOM 1595 O O . LYS A 1 191 ? 20.505 3.786 -11.185 1.00 85.81 191 LYS A O 1
ATOM 1600 N N . VAL A 1 192 ? 22.111 5.003 -10.193 1.00 85.56 192 VAL A N 1
ATOM 1601 C CA . VAL A 1 192 ? 21.291 6.171 -9.835 1.00 85.56 192 VAL A CA 1
ATOM 1602 C C . VAL A 1 192 ? 22.087 7.448 -10.076 1.00 85.56 192 VAL A C 1
ATOM 1604 O O . VAL A 1 192 ? 23.316 7.446 -9.997 1.00 85.56 192 VAL A O 1
ATOM 1607 N N . ASN A 1 193 ? 21.397 8.551 -10.342 1.00 85.88 193 ASN A N 1
ATOM 1608 C CA . ASN A 1 193 ? 22.004 9.866 -10.527 1.00 85.88 193 ASN A CA 1
ATOM 1609 C C . ASN A 1 193 ? 21.905 10.731 -9.244 1.00 85.88 193 ASN A C 1
ATOM 1611 O O . ASN A 1 193 ? 21.347 10.335 -8.216 1.00 85.88 193 ASN A O 1
ATOM 1615 N N . ARG A 1 194 ? 22.464 11.949 -9.275 1.00 83.25 194 ARG A N 1
ATOM 1616 C CA . ARG A 1 194 ? 22.431 12.872 -8.119 1.00 83.25 194 ARG A CA 1
ATOM 1617 C C . ARG A 1 194 ? 21.024 13.384 -7.779 1.00 83.25 194 ARG A C 1
ATOM 1619 O O . ARG A 1 194 ? 20.749 13.636 -6.606 1.00 83.25 194 ARG A O 1
ATOM 1626 N N . ASN A 1 195 ? 20.149 13.532 -8.772 1.00 76.12 195 ASN A N 1
ATOM 1627 C CA . ASN A 1 195 ? 18.758 13.935 -8.561 1.00 76.12 195 ASN A CA 1
ATOM 1628 C C . ASN A 1 195 ? 17.970 12.817 -7.872 1.00 76.12 195 ASN A C 1
ATOM 1630 O O . ASN A 1 195 ? 17.231 13.094 -6.931 1.00 76.12 195 ASN A O 1
ATOM 1634 N N . ASP A 1 196 ? 18.209 11.560 -8.245 1.00 77.12 196 ASP A N 1
ATOM 1635 C CA . ASP A 1 196 ? 17.624 10.388 -7.590 1.00 77.12 196 ASP A CA 1
ATOM 1636 C C . ASP A 1 196 ? 18.027 10.343 -6.114 1.00 77.12 196 ASP A C 1
ATOM 1638 O O . ASP A 1 196 ? 17.192 10.113 -5.246 1.00 77.12 196 ASP A O 1
ATOM 1642 N N . LEU A 1 197 ? 19.28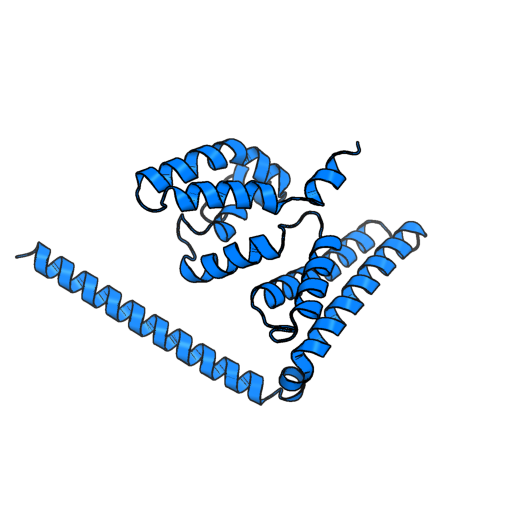7 10.671 -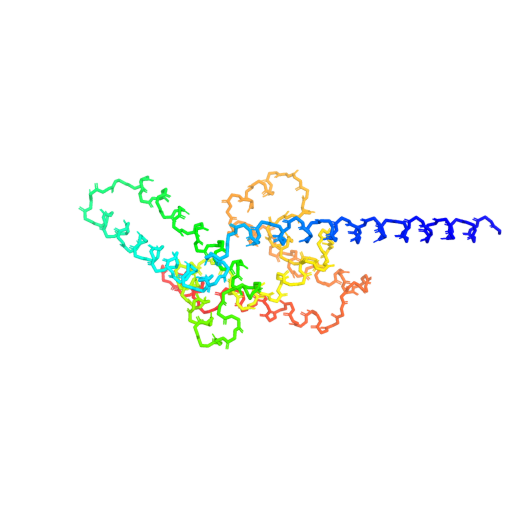5.803 1.00 78.31 197 LEU A N 1
ATOM 1643 C CA . LEU A 1 197 ? 19.774 10.765 -4.425 1.00 78.31 197 LEU A CA 1
ATOM 1644 C C . LEU A 1 197 ? 19.051 11.847 -3.606 1.00 78.31 197 LEU A C 1
ATOM 1646 O O . LEU A 1 197 ? 18.787 11.667 -2.416 1.00 78.31 197 LEU A O 1
ATOM 1650 N N . LYS A 1 198 ? 18.752 12.990 -4.231 1.00 77.50 198 LYS A N 1
ATOM 1651 C CA . LYS A 1 198 ? 17.990 14.077 -3.603 1.00 77.50 198 LYS A CA 1
ATOM 1652 C C . LYS A 1 198 ? 16.543 13.646 -3.363 1.00 77.50 198 LYS A C 1
ATOM 1654 O O . LYS A 1 198 ? 16.039 13.818 -2.255 1.00 77.50 198 LYS A O 1
ATOM 1659 N N . ASN A 1 199 ? 15.914 13.035 -4.364 1.00 75.38 199 ASN A N 1
ATOM 1660 C CA . ASN A 1 199 ? 14.548 12.525 -4.281 1.00 75.38 199 ASN A CA 1
ATOM 1661 C C . ASN A 1 199 ? 14.424 11.435 -3.214 1.00 75.38 199 ASN A C 1
ATOM 1663 O O . ASN A 1 199 ? 13.497 11.477 -2.417 1.00 75.38 199 ASN A O 1
ATOM 1667 N N . LEU A 1 200 ? 15.405 10.537 -3.116 1.00 77.62 200 LEU A N 1
ATOM 1668 C CA . LEU A 1 200 ? 15.500 9.518 -2.072 1.00 77.62 200 LEU A CA 1
ATOM 1669 C C . LEU A 1 200 ? 15.448 10.101 -0.660 1.0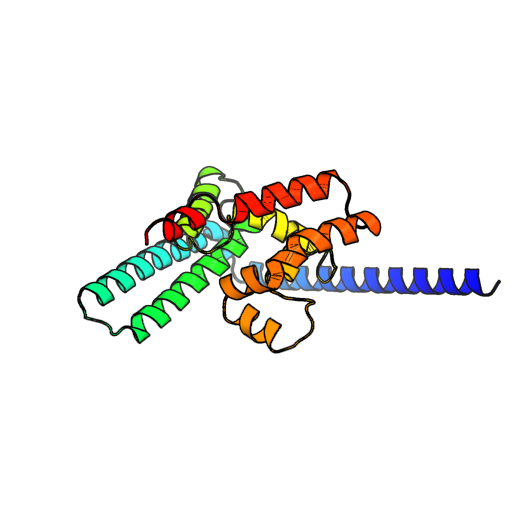0 77.62 200 LEU A C 1
ATOM 1671 O O . LEU A 1 200 ? 14.747 9.578 0.202 1.00 77.62 200 LEU A O 1
ATOM 1675 N N . ARG A 1 201 ? 16.170 11.198 -0.416 1.00 77.75 201 ARG A N 1
ATOM 1676 C CA . ARG A 1 201 ? 16.166 11.873 0.891 1.00 77.75 201 ARG A CA 1
ATOM 1677 C C . ARG A 1 201 ? 14.816 12.512 1.199 1.00 77.75 201 ARG A C 1
ATOM 1679 O O . ARG A 1 201 ? 14.360 12.433 2.333 1.00 77.75 201 ARG A O 1
ATOM 1686 N N . ILE A 1 202 ? 14.185 13.122 0.196 1.00 74.06 202 ILE A N 1
ATOM 1687 C CA . ILE A 1 202 ? 12.851 13.721 0.328 1.00 74.06 202 ILE A CA 1
ATOM 1688 C C . ILE A 1 202 ? 11.814 12.632 0.616 1.00 74.06 202 ILE A C 1
ATOM 1690 O O . ILE A 1 202 ? 11.035 12.767 1.552 1.00 74.06 202 ILE A O 1
ATOM 1694 N N . ILE A 1 203 ? 11.854 11.532 -0.138 1.00 74.56 203 ILE A N 1
ATOM 1695 C CA . ILE A 1 203 ? 11.021 10.346 0.071 1.00 74.56 203 ILE A CA 1
ATOM 1696 C C . ILE A 1 203 ? 11.208 9.833 1.498 1.00 74.56 203 ILE A C 1
ATOM 1698 O O . ILE A 1 203 ? 10.233 9.735 2.225 1.00 74.56 203 ILE A O 1
ATOM 1702 N N . ALA A 1 204 ? 12.445 9.602 1.944 1.00 76.25 204 ALA A N 1
ATOM 1703 C CA . ALA A 1 204 ? 12.716 9.122 3.299 1.00 76.25 204 ALA A CA 1
ATOM 1704 C C . ALA A 1 204 ? 12.158 10.056 4.389 1.00 76.25 204 ALA A C 1
ATOM 1706 O O . ALA A 1 204 ? 11.602 9.576 5.374 1.00 76.25 204 ALA A O 1
ATOM 1707 N N . ALA A 1 205 ? 12.265 11.376 4.203 1.00 73.31 205 ALA A N 1
ATOM 1708 C CA . ALA A 1 205 ? 11.726 12.359 5.139 1.00 73.31 205 ALA A CA 1
ATOM 1709 C C . ALA A 1 205 ? 10.187 12.398 5.146 1.00 73.31 205 ALA A C 1
ATOM 1711 O O . ALA A 1 205 ? 9.585 12.556 6.203 1.00 73.31 205 ALA A O 1
ATOM 1712 N N . LEU A 1 206 ? 9.546 12.244 3.983 1.00 70.75 206 LEU A N 1
ATOM 1713 C CA . LEU A 1 206 ? 8.092 12.355 3.824 1.00 70.75 206 LEU A CA 1
ATOM 1714 C C . LEU A 1 206 ? 7.344 11.028 3.999 1.00 70.75 206 LEU A C 1
ATOM 1716 O O . LEU A 1 206 ? 6.137 11.050 4.231 1.00 70.75 206 LEU A O 1
ATOM 1720 N N . SER A 1 207 ? 8.031 9.885 3.928 1.00 70.38 207 SER A N 1
ATOM 1721 C CA . SER A 1 207 ? 7.421 8.557 4.047 1.00 70.38 207 SER A CA 1
ATOM 1722 C C . SER A 1 207 ? 6.698 8.347 5.376 1.00 70.38 207 SER A C 1
ATOM 1724 O O . SER A 1 207 ? 5.706 7.637 5.388 1.00 70.38 207 SER A O 1
ATOM 1726 N N . PHE A 1 208 ? 7.142 8.969 6.473 1.00 63.84 208 PHE A N 1
ATOM 1727 C CA . PHE A 1 208 ? 6.521 8.820 7.801 1.00 63.84 208 PHE A CA 1
ATOM 1728 C C . PHE A 1 208 ? 5.939 10.134 8.359 1.00 63.84 208 PHE A C 1
ATOM 1730 O O . PHE A 1 208 ? 5.515 10.198 9.513 1.00 63.84 208 PHE A O 1
ATOM 1737 N N . PHE A 1 209 ? 5.910 11.200 7.554 1.00 56.91 209 PHE A N 1
ATOM 1738 C CA . PHE A 1 209 ? 5.450 12.533 7.959 1.00 56.91 209 PHE A CA 1
ATOM 1739 C C . PHE A 1 209 ? 4.018 12.794 7.444 1.00 56.91 209 PHE A C 1
ATOM 1741 O O . PHE A 1 209 ? 3.702 12.376 6.324 1.00 56.91 209 PHE A O 1
ATOM 1748 N N . PRO A 1 210 ? 3.115 13.483 8.180 1.00 50.69 210 PRO A N 1
ATOM 1749 C CA . PRO A 1 210 ? 3.254 14.089 9.514 1.00 50.69 210 PRO A CA 1
ATOM 1750 C C . PRO A 1 210 ? 2.682 13.249 10.684 1.00 50.69 210 PRO A C 1
ATOM 1752 O O . PRO A 1 210 ? 2.774 13.669 11.836 1.00 50.69 210 PRO A O 1
ATOM 1755 N N . LEU A 1 211 ? 2.064 12.090 10.424 1.00 49.50 211 LEU A N 1
ATOM 1756 C CA . LEU A 1 211 ? 1.364 11.309 11.460 1.00 49.50 211 LEU A CA 1
ATOM 1757 C C . LEU A 1 211 ? 2.245 10.250 12.145 1.00 49.50 211 LEU A C 1
ATOM 1759 O O . LEU A 1 211 ? 2.019 9.937 13.311 1.00 49.50 211 LEU A O 1
ATOM 1763 N N . GLY A 1 212 ? 3.286 9.746 11.477 1.00 43.81 212 GLY A N 1
ATOM 1764 C CA . GLY A 1 212 ? 4.189 8.749 12.061 1.00 43.81 212 GLY A CA 1
ATOM 1765 C C . GLY A 1 212 ? 5.093 9.313 13.162 1.00 43.81 212 GLY A C 1
ATOM 1766 O O . GLY A 1 212 ? 5.466 8.592 14.080 1.00 43.81 212 GLY A O 1
ATOM 1767 N N . THR A 1 213 ? 5.415 10.610 13.127 1.00 42.12 213 THR A N 1
ATOM 1768 C CA . THR A 1 213 ? 6.273 11.261 14.134 1.00 42.12 213 THR A CA 1
ATOM 1769 C C . THR A 1 213 ? 5.498 11.777 15.348 1.00 42.12 213 THR A C 1
ATOM 1771 O O . THR A 1 213 ? 6.022 11.751 16.459 1.00 42.12 213 THR A O 1
ATOM 1774 N N . THR A 1 214 ? 4.242 12.203 15.180 1.00 42.06 214 THR A N 1
ATOM 1775 C CA . THR A 1 214 ? 3.426 12.750 16.281 1.00 42.06 214 THR A CA 1
ATOM 1776 C C . THR A 1 214 ? 2.918 11.671 17.239 1.00 42.06 214 THR A C 1
ATOM 1778 O O . THR A 1 214 ? 2.819 11.932 18.436 1.00 42.06 214 THR A O 1
ATOM 1781 N N . ILE A 1 215 ? 2.695 10.443 16.755 1.00 43.69 215 ILE A N 1
ATOM 1782 C CA . ILE A 1 215 ? 2.296 9.290 17.585 1.00 43.69 215 ILE A CA 1
ATOM 1783 C C . ILE A 1 215 ? 3.446 8.797 18.487 1.00 43.69 215 ILE A C 1
ATOM 1785 O O . ILE A 1 215 ? 3.189 8.284 19.572 1.00 43.69 215 ILE A O 1
ATOM 1789 N N . TYR A 1 216 ? 4.710 9.017 18.105 1.00 33.53 216 TYR A N 1
ATOM 1790 C CA . TYR A 1 216 ? 5.882 8.648 18.916 1.00 33.53 216 TYR A CA 1
ATOM 1791 C C . TYR A 1 216 ? 6.434 9.783 19.793 1.00 33.53 216 TYR A C 1
ATOM 1793 O O . TYR A 1 216 ? 7.233 9.521 20.687 1.00 33.53 216 TYR A O 1
ATOM 1801 N N . ALA A 1 217 ? 6.005 11.031 19.579 1.00 34.03 217 ALA A N 1
ATOM 1802 C CA . ALA A 1 217 ? 6.474 12.195 20.339 1.00 34.03 217 ALA A CA 1
ATOM 1803 C C . ALA A 1 217 ? 5.743 12.413 21.682 1.00 34.03 217 ALA A C 1
ATOM 1805 O O . ALA A 1 217 ? 6.066 13.352 22.406 1.00 34.03 217 ALA A O 1
ATOM 1806 N N . LYS A 1 218 ? 4.767 11.562 22.030 1.00 34.44 218 LYS A N 1
ATOM 1807 C CA . LYS A 1 218 ? 4.122 11.535 23.352 1.00 34.44 218 LYS A CA 1
ATOM 1808 C C . LYS A 1 218 ? 4.338 10.181 24.032 1.00 34.44 218 LYS A C 1
ATOM 1810 O O . LYS A 1 218 ? 3.465 9.316 24.008 1.00 34.44 218 LYS A O 1
ATOM 1815 N N . ARG A 1 219 ? 5.501 10.032 24.658 1.00 33.97 219 ARG A N 1
ATOM 1816 C CA . ARG A 1 219 ? 5.698 9.243 25.877 1.00 33.97 219 ARG A CA 1
ATOM 1817 C C . ARG A 1 219 ? 6.602 10.025 26.810 1.00 33.97 219 ARG A C 1
ATOM 1819 O O . ARG A 1 219 ? 7.599 10.575 26.297 1.00 33.97 219 ARG A O 1
#

pLDDT: mean 87.11, std 13.27, range [33.53, 98.38]

Radius of gyration: 21.84 Å; chains: 1; bounding box: 58×30×62 Å

Foldseek 3Di:
DVVVVVVVVVVVVVVVVVVVVVVVVVVVVVVVVVVCVVCVVCVVCVQVVLVVLLVVLVVQLVVLVVCVVVVVDDPVVSVVSLVVSLVSLVVSLVCLLVCVHCVVPVVVSVVSLVSSCVSVLQFFNSVLVSVLVVVCVVQPPHLLSVVCVLCVHPPDDDPQNVVCNVDSVSVCVVCVVVLVVSVVVCCVVVVDDPVVVVVSVVSVVRGNPDRNVVVVVPD